Protein AF-A0A537FSP1-F1 (afdb_monomer_lite)

Sequence (222 aa):
MSPRTNGLKIDCYGDVGDYVASGIDGCEITVHGAAQDQAAQILKYGKLVVHGDVGQAFMYAAKGGDVYVLGNAAGRPLINAVGRPRVVINGTCLDYLAESFMAGDPHNGGGFVVVNGLNPSFDGRFTEQEYPYPGGNLFSLASGGAIFIRDPHMKVSEDQLNGGRLADFTTKDWELILPYLKENARLFGISVEQDLLTVDGKLLGPSQIYRKIEPISLQELT

Radius of gyration: 16.13 Å; chains: 1; bounding box: 42×35×48 Å

Secondary structure (DSSP, 8-state):
--S--TT-EEEEES-B-TTTTTT-EEEEEEEES-B-TTTTTT--EEEEEESS-B-TTTTTT----EEEESS-B-SSTTTT-BS--EEEESS-B-S-TTTT-B---GGGT--EEEE--EEE-TTS-EEE-S-S-----BTTT--B-EEEEE-TT----GGGBSSEEEEPPPHHHHHHHHHHHHHHHHHH---IIIIIIEETTEE--HHHHEEEEEEPPGGG--

Structure (mmCIF, N/CA/C/O backbone):
data_AF-A0A537FSP1-F1
#
_entry.id   AF-A0A537FSP1-F1
#
loop_
_atom_site.group_PDB
_atom_site.id
_atom_site.type_symbol
_atom_site.label_atom_id
_atom_site.label_alt_id
_atom_site.label_comp_id
_atom_site.label_asym_id
_atom_site.label_entity_id
_atom_site.label_seq_id
_atom_site.pdbx_PDB_ins_code
_atom_site.Cartn_x
_atom_site.Cartn_y
_atom_site.Cartn_z
_atom_site.occupancy
_atom_site.B_iso_or_equiv
_atom_site.auth_seq_id
_atom_site.auth_comp_id
_atom_site.auth_asym_id
_atom_site.auth_atom_id
_atom_site.pdbx_PDB_model_num
ATOM 1 N N . MET A 1 1 ? 15.406 0.406 -15.334 1.00 51.41 1 MET A N 1
ATOM 2 C CA . MET A 1 1 ? 15.284 0.693 -16.789 1.00 51.41 1 MET A CA 1
ATOM 3 C C . MET A 1 1 ? 15.845 2.085 -17.104 1.00 51.41 1 MET A C 1
ATOM 5 O O . MET A 1 1 ? 16.061 2.851 -16.174 1.00 51.41 1 MET A O 1
ATOM 9 N N . SER A 1 2 ? 16.139 2.391 -18.377 1.00 47.62 2 SER A N 1
ATOM 10 C CA . SER A 1 2 ? 16.632 3.708 -18.847 1.00 47.62 2 SER A CA 1
ATOM 11 C C . SER A 1 2 ? 15.659 4.847 -18.482 1.00 47.62 2 SER A C 1
ATOM 13 O O . SER A 1 2 ? 14.454 4.592 -18.448 1.00 47.62 2 SER A O 1
ATOM 15 N N . PRO A 1 3 ? 16.115 6.091 -18.228 1.00 54.56 3 PRO A N 1
ATOM 16 C CA . PRO A 1 3 ? 15.209 7.216 -18.010 1.00 54.56 3 PRO A CA 1
ATOM 17 C C . PRO A 1 3 ? 14.266 7.414 -19.209 1.00 54.56 3 PRO A C 1
ATOM 19 O O . PRO A 1 3 ? 14.712 7.410 -20.358 1.00 54.56 3 PRO A O 1
ATOM 22 N N . ARG A 1 4 ? 12.981 7.679 -18.915 1.00 65.12 4 ARG A N 1
ATOM 23 C CA . ARG A 1 4 ? 11.873 7.961 -19.861 1.00 65.12 4 ARG A CA 1
ATOM 24 C C . ARG A 1 4 ? 11.189 6.730 -20.467 1.00 65.12 4 ARG A C 1
ATOM 26 O O . ARG A 1 4 ? 11.028 6.642 -21.679 1.00 65.12 4 ARG A O 1
ATOM 33 N N . THR A 1 5 ? 10.710 5.819 -19.624 1.00 80.38 5 THR A N 1
ATOM 34 C CA . THR A 1 5 ? 9.813 4.726 -20.067 1.00 80.38 5 THR A CA 1
ATOM 35 C C . THR A 1 5 ? 8.328 5.114 -20.061 1.00 80.38 5 THR A C 1
ATOM 37 O O . THR A 1 5 ? 7.452 4.260 -20.166 1.00 80.38 5 THR A O 1
ATOM 40 N N . ASN A 1 6 ? 8.028 6.410 -19.958 1.00 85.81 6 ASN A N 1
ATOM 41 C CA . ASN A 1 6 ? 6.665 6.934 -19.915 1.00 85.81 6 ASN A CA 1
ATOM 42 C C . ASN A 1 6 ? 5.875 6.490 -21.154 1.00 85.81 6 ASN A C 1
ATOM 44 O O . ASN A 1 6 ? 6.344 6.629 -22.282 1.00 85.81 6 ASN A O 1
ATOM 48 N N . GLY A 1 7 ? 4.663 5.980 -20.932 1.00 88.25 7 GLY A N 1
ATOM 49 C CA . GLY A 1 7 ? 3.779 5.484 -21.990 1.00 88.25 7 GLY A CA 1
ATOM 50 C C . GLY A 1 7 ? 4.016 4.025 -22.394 1.00 88.25 7 GLY A C 1
ATOM 51 O O . GLY A 1 7 ? 3.151 3.452 -23.052 1.00 88.25 7 GLY A O 1
ATOM 52 N N . LEU A 1 8 ? 5.122 3.398 -21.972 1.00 94.88 8 LEU A N 1
ATOM 53 C CA . LEU A 1 8 ? 5.287 1.952 -22.101 1.00 94.88 8 LEU A CA 1
ATOM 54 C C . LEU A 1 8 ? 4.357 1.242 -21.115 1.00 94.88 8 LEU A C 1
ATOM 56 O O . LEU A 1 8 ? 4.361 1.548 -19.921 1.00 94.88 8 LEU A O 1
ATOM 60 N N . LYS A 1 9 ? 3.612 0.266 -21.631 1.00 96.62 9 LYS A N 1
ATOM 61 C CA . LYS A 1 9 ? 2.777 -0.645 -20.852 1.00 96.62 9 LYS A CA 1
ATOM 62 C C . LYS A 1 9 ? 3.265 -2.070 -21.054 1.00 96.62 9 LYS A C 1
ATOM 64 O O . LYS A 1 9 ? 3.546 -2.458 -22.188 1.00 96.62 9 LYS A O 1
ATOM 69 N N . ILE A 1 10 ? 3.401 -2.810 -19.964 1.00 97.19 10 ILE A N 1
ATOM 70 C CA . ILE A 1 10 ? 3.842 -4.204 -19.968 1.00 97.19 10 ILE A CA 1
ATOM 71 C C . ILE A 1 10 ? 2.797 -5.030 -19.226 1.00 97.19 10 ILE A C 1
ATOM 73 O O . ILE A 1 10 ? 2.500 -4.748 -18.069 1.00 97.19 10 ILE A O 1
ATOM 77 N N . ASP A 1 11 ? 2.288 -6.066 -19.880 1.00 98.12 11 ASP A N 1
ATOM 78 C CA . ASP A 1 11 ? 1.387 -7.045 -19.283 1.00 98.12 11 ASP A CA 1
ATOM 79 C C . ASP A 1 11 ? 2.130 -8.370 -19.103 1.00 98.12 11 ASP A C 1
ATOM 81 O O . ASP A 1 11 ? 2.599 -8.976 -20.069 1.00 98.12 11 ASP A O 1
ATOM 85 N N . CYS A 1 12 ? 2.239 -8.814 -17.856 1.00 97.75 12 CYS A N 1
ATOM 86 C CA . CYS A 1 12 ? 2.818 -10.095 -17.478 1.00 97.75 12 CYS A CA 1
ATOM 87 C C . CYS A 1 12 ? 1.681 -11.051 -17.110 1.00 97.75 12 CYS A C 1
ATOM 89 O O . CYS A 1 12 ? 0.917 -10.763 -16.191 1.00 97.75 12 CYS A O 1
ATOM 91 N N . TYR A 1 13 ? 1.558 -12.174 -17.816 1.00 97.31 13 TYR A N 1
ATOM 92 C CA . TYR A 1 13 ? 0.495 -13.153 -17.578 1.00 97.31 13 TYR A CA 1
ATOM 93 C C . TYR A 1 13 ? 0.992 -14.331 -16.743 1.00 97.31 13 TYR A C 1
ATOM 95 O O . TYR A 1 13 ? 2.035 -14.906 -17.057 1.00 97.31 13 TYR A O 1
ATOM 103 N N . GLY A 1 14 ? 0.209 -14.705 -15.728 1.00 96.50 14 GLY A N 1
ATOM 104 C CA . GLY A 1 14 ? 0.588 -15.700 -14.728 1.00 96.50 14 GLY A CA 1
ATOM 105 C C . GLY A 1 14 ? 1.408 -15.103 -13.586 1.00 96.50 14 GLY A C 1
ATOM 106 O O . GLY A 1 14 ? 1.560 -13.884 -13.479 1.00 96.50 14 GLY A O 1
ATOM 107 N N . ASP A 1 15 ? 1.926 -15.981 -12.732 1.00 97.69 15 ASP A N 1
ATOM 108 C CA . ASP A 1 15 ? 2.749 -15.577 -11.596 1.00 97.69 15 ASP A CA 1
ATOM 109 C C . ASP A 1 15 ? 4.142 -15.151 -12.066 1.00 97.69 15 ASP A C 1
ATOM 111 O O . ASP A 1 15 ? 4.780 -15.820 -12.887 1.00 97.69 15 ASP A O 1
ATOM 115 N N . VAL A 1 16 ? 4.625 -14.029 -11.538 1.00 97.38 16 VAL A N 1
ATOM 116 C CA . VAL A 1 16 ? 5.919 -13.452 -11.907 1.00 97.38 16 VAL A CA 1
ATOM 117 C C . VAL A 1 16 ? 6.899 -13.603 -10.755 1.00 97.38 16 VAL A C 1
ATOM 119 O O . VAL A 1 16 ? 6.557 -13.378 -9.595 1.00 97.38 16 VAL A O 1
ATOM 122 N N . GLY A 1 17 ? 8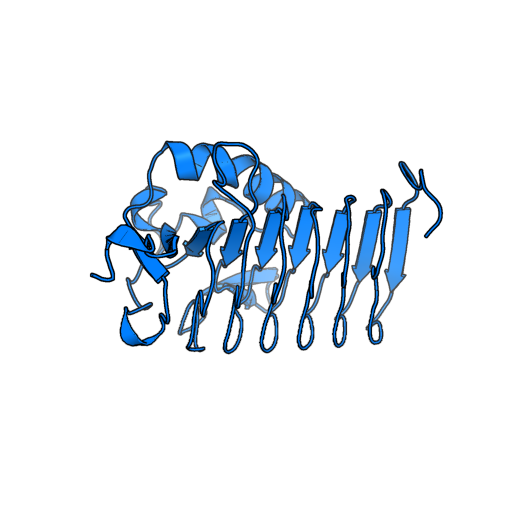.131 -13.982 -11.093 1.00 96.38 17 GLY A N 1
ATOM 123 C CA . GLY A 1 17 ? 9.199 -14.173 -10.121 1.00 96.38 17 GLY A CA 1
ATOM 124 C C . GLY A 1 17 ? 9.684 -12.888 -9.448 1.00 96.38 17 GLY A C 1
ATOM 125 O O . GLY A 1 17 ? 9.142 -11.796 -9.650 1.00 96.38 17 GLY A O 1
ATOM 126 N N . ASP A 1 18 ? 10.739 -13.045 -8.652 1.00 97.19 18 ASP A N 1
ATOM 127 C CA . ASP A 1 18 ? 11.310 -11.974 -7.839 1.00 97.19 18 ASP A CA 1
ATOM 128 C C . ASP A 1 18 ? 11.664 -10.722 -8.656 1.00 97.19 18 ASP A C 1
ATOM 130 O O . ASP A 1 18 ? 12.030 -10.784 -9.835 1.00 97.19 18 ASP A O 1
ATOM 134 N N . TYR A 1 19 ? 11.621 -9.564 -7.994 1.00 97.06 19 TYR A N 1
ATOM 135 C CA . TYR A 1 19 ? 12.045 -8.269 -8.541 1.00 97.06 19 TYR A CA 1
ATOM 136 C C . TYR A 1 19 ? 11.251 -7.756 -9.747 1.00 97.06 19 TYR A C 1
ATOM 138 O O . TYR A 1 19 ? 11.692 -6.800 -10.401 1.00 97.06 19 TYR A O 1
ATOM 146 N N . VAL A 1 20 ? 10.072 -8.312 -10.051 1.00 97.12 20 VAL A N 1
ATOM 147 C CA . VAL A 1 20 ? 9.187 -7.704 -11.055 1.00 97.12 20 VAL A CA 1
ATOM 148 C C . VAL A 1 20 ? 8.989 -6.225 -10.738 1.00 97.12 20 VAL A C 1
ATOM 150 O O . VAL A 1 20 ? 8.860 -5.839 -9.580 1.00 97.12 20 VAL A O 1
ATOM 153 N N . ALA A 1 21 ? 9.019 -5.374 -11.760 1.00 95.62 21 ALA A N 1
ATOM 154 C CA . ALA A 1 21 ? 8.915 -3.924 -11.604 1.00 95.62 21 ALA A CA 1
ATOM 155 C C . ALA A 1 21 ? 10.036 -3.241 -10.783 1.00 95.62 21 ALA A C 1
ATOM 157 O O . ALA A 1 21 ? 9.921 -2.057 -10.450 1.00 95.62 21 ALA A O 1
ATOM 158 N N . SER A 1 22 ? 11.147 -3.928 -10.497 1.00 95.75 22 SER A N 1
ATOM 159 C CA . SER A 1 22 ? 12.297 -3.312 -9.831 1.00 95.75 22 SER A CA 1
ATOM 160 C C . SER A 1 22 ? 12.955 -2.235 -10.702 1.00 95.75 22 SER A C 1
ATOM 162 O O . SER A 1 22 ? 13.199 -2.415 -11.901 1.00 95.75 22 SER A O 1
ATOM 164 N N . GLY A 1 23 ? 13.239 -1.076 -10.103 1.00 92.00 23 GLY A N 1
ATOM 165 C CA . GLY A 1 23 ? 13.927 0.034 -10.766 1.00 92.00 23 GLY A CA 1
ATOM 166 C C . GLY A 1 23 ? 13.178 0.614 -11.970 1.00 92.00 23 GLY A C 1
ATOM 167 O O . GLY A 1 23 ? 13.818 1.134 -12.899 1.00 92.00 23 GLY A O 1
ATOM 168 N N . ILE A 1 24 ? 11.843 0.506 -11.982 1.00 90.56 24 ILE A N 1
ATOM 169 C CA . ILE A 1 24 ? 11.001 1.242 -12.928 1.00 90.56 24 ILE A CA 1
ATOM 170 C C . ILE A 1 24 ? 11.184 2.749 -12.721 1.00 90.56 24 ILE A C 1
ATOM 172 O O . ILE A 1 24 ? 11.271 3.253 -11.598 1.00 90.56 24 ILE A O 1
ATOM 176 N N . ASP A 1 25 ? 11.227 3.445 -13.854 1.00 92.25 25 ASP A N 1
ATOM 177 C CA . ASP A 1 25 ? 11.396 4.889 -13.993 1.00 92.25 25 ASP A CA 1
ATOM 178 C C . ASP A 1 25 ? 10.431 5.384 -15.097 1.00 92.25 25 ASP A C 1
ATOM 180 O O . ASP A 1 25 ? 10.850 5.865 -16.159 1.00 92.25 25 ASP A O 1
ATOM 184 N N . GLY A 1 26 ? 9.129 5.120 -14.899 1.00 92.50 26 GLY A N 1
ATOM 185 C CA . GLY A 1 26 ? 8.024 5.684 -15.684 1.00 92.50 26 GLY A CA 1
ATOM 186 C C . GLY A 1 26 ? 7.009 4.742 -16.342 1.00 92.50 26 GLY A C 1
ATOM 187 O O . GLY A 1 26 ? 5.907 5.208 -16.633 1.00 92.50 26 GLY A O 1
ATOM 188 N N . CYS A 1 27 ? 7.316 3.467 -16.592 1.00 94.19 27 CYS A N 1
ATOM 189 C CA . CYS A 1 27 ? 6.365 2.560 -17.249 1.00 94.19 27 CYS A CA 1
ATOM 190 C C . CYS A 1 27 ? 5.198 2.135 -16.343 1.00 94.19 27 CYS A C 1
ATOM 192 O O . CYS A 1 27 ? 5.238 2.282 -15.117 1.00 94.19 27 CYS A O 1
ATOM 194 N N . GLU A 1 28 ? 4.154 1.600 -16.977 1.00 96.94 28 GLU A N 1
ATOM 195 C CA . GLU A 1 28 ? 3.076 0.875 -16.307 1.00 96.94 28 GLU A CA 1
ATOM 196 C C . GLU A 1 28 ? 3.298 -0.631 -16.493 1.00 96.94 28 GLU A C 1
ATOM 198 O O . GLU A 1 28 ? 3.483 -1.094 -17.622 1.00 96.94 28 GLU A O 1
ATOM 203 N N . ILE A 1 29 ? 3.282 -1.398 -15.403 1.00 98.12 29 ILE A N 1
ATOM 204 C CA . ILE A 1 29 ? 3.321 -2.863 -15.445 1.00 98.12 29 ILE A CA 1
ATOM 205 C C . ILE A 1 29 ? 2.066 -3.419 -14.784 1.00 98.12 29 ILE A C 1
ATOM 207 O O . ILE A 1 29 ? 1.723 -3.021 -13.672 1.00 98.12 29 ILE A O 1
ATOM 211 N N . THR A 1 30 ? 1.421 -4.369 -15.453 1.00 98.69 30 THR A N 1
ATOM 212 C CA . THR A 1 30 ? 0.300 -5.140 -14.917 1.00 98.69 30 THR A CA 1
ATOM 213 C C . THR A 1 30 ? 0.702 -6.604 -14.829 1.00 98.69 30 THR A C 1
ATOM 215 O O . THR A 1 30 ? 1.131 -7.197 -15.817 1.00 98.69 30 THR A O 1
ATOM 218 N N . VAL A 1 31 ? 0.567 -7.192 -13.646 1.00 98.69 31 VAL A N 1
ATOM 219 C CA . VAL A 1 31 ? 0.782 -8.615 -13.387 1.00 98.69 31 VAL A CA 1
ATOM 220 C C . VAL A 1 31 ? -0.581 -9.283 -13.220 1.00 98.69 31 VAL A C 1
ATOM 222 O O . VAL A 1 31 ? -1.289 -9.030 -12.245 1.00 98.69 31 VAL A O 1
ATOM 225 N N . HIS A 1 32 ? -0.952 -10.134 -14.175 1.00 98.12 32 HIS A N 1
ATOM 226 C CA . HIS A 1 32 ? -2.197 -10.914 -14.197 1.00 98.12 32 HIS A CA 1
ATOM 227 C C . HIS A 1 32 ? -2.022 -12.237 -13.430 1.00 98.12 32 HIS A C 1
ATOM 229 O O . HIS A 1 32 ? -2.242 -13.319 -13.973 1.00 98.12 32 HIS A O 1
ATOM 235 N N . GLY A 1 33 ? -1.552 -12.134 -12.189 1.00 97.62 33 GLY A N 1
ATOM 236 C CA . GLY A 1 33 ? -1.192 -13.235 -11.294 1.00 97.62 33 GLY A CA 1
ATOM 237 C C . GLY A 1 33 ? -0.552 -12.694 -10.014 1.00 97.62 33 GLY A C 1
ATOM 238 O O . GLY A 1 33 ? -0.667 -11.497 -9.727 1.00 97.62 33 GLY A O 1
ATOM 239 N N . ALA A 1 34 ? 0.126 -13.550 -9.255 1.00 98.38 34 ALA A N 1
ATOM 240 C CA . ALA A 1 34 ? 0.919 -13.136 -8.101 1.00 98.38 34 ALA A CA 1
ATOM 241 C C . ALA A 1 34 ? 2.311 -12.620 -8.513 1.00 98.38 34 ALA A C 1
ATOM 243 O O . ALA A 1 34 ? 2.822 -12.924 -9.593 1.00 98.38 34 ALA A O 1
ATOM 244 N N . ALA A 1 35 ? 2.947 -11.853 -7.633 1.00 98.31 35 ALA A N 1
ATOM 245 C CA . ALA A 1 35 ? 4.348 -11.466 -7.754 1.00 98.31 35 ALA A CA 1
ATOM 246 C C . ALA A 1 35 ? 5.141 -11.985 -6.551 1.00 98.31 35 ALA A C 1
ATOM 248 O O . ALA A 1 35 ? 4.700 -11.851 -5.412 1.00 98.31 35 ALA A O 1
ATOM 249 N N . GLN A 1 36 ? 6.318 -12.560 -6.790 1.00 97.88 36 GLN A N 1
ATOM 250 C CA . GLN A 1 36 ? 7.186 -13.052 -5.716 1.00 97.88 36 GLN A CA 1
ATOM 251 C C . GLN A 1 36 ? 7.932 -11.901 -5.008 1.00 97.88 36 GLN A C 1
ATOM 253 O O . GLN A 1 36 ? 7.456 -10.760 -4.951 1.00 97.88 36 GLN A O 1
ATOM 258 N N . ASP A 1 37 ? 9.075 -12.195 -4.397 1.00 98.31 37 ASP A N 1
ATOM 259 C CA . ASP A 1 37 ? 9.716 -11.310 -3.436 1.00 98.31 37 ASP A CA 1
ATOM 260 C C . ASP A 1 37 ? 10.306 -10.064 -4.110 1.00 98.31 37 ASP A C 1
ATOM 262 O O . ASP A 1 37 ? 10.713 -10.053 -5.274 1.00 98.31 37 ASP A O 1
ATOM 266 N N . GLN A 1 38 ? 10.371 -8.968 -3.352 1.00 97.69 38 GLN A N 1
ATOM 267 C CA . GLN A 1 38 ? 11.003 -7.707 -3.753 1.00 97.69 38 GLN A CA 1
ATOM 268 C C . GLN A 1 38 ? 10.419 -7.074 -5.028 1.00 97.69 38 GLN A C 1
ATOM 270 O O . GLN A 1 38 ? 11.063 -6.237 -5.672 1.00 97.69 38 GLN A O 1
ATOM 275 N N . ALA A 1 39 ? 9.177 -7.415 -5.380 1.00 98.44 39 ALA A N 1
ATOM 276 C CA . ALA A 1 39 ? 8.435 -6.726 -6.427 1.00 98.44 39 ALA A CA 1
ATOM 277 C C . ALA A 1 39 ? 8.421 -5.203 -6.177 1.00 98.44 39 ALA A C 1
ATOM 279 O O . ALA A 1 39 ? 8.262 -4.746 -5.046 1.00 98.44 39 ALA A O 1
ATOM 280 N N . ALA A 1 40 ? 8.629 -4.408 -7.228 1.00 97.88 40 ALA A N 1
ATOM 281 C CA . ALA A 1 40 ? 8.766 -2.949 -7.190 1.00 97.88 40 ALA A CA 1
ATOM 282 C C . ALA A 1 40 ? 9.874 -2.410 -6.261 1.00 97.88 40 ALA A C 1
ATOM 284 O O . ALA A 1 40 ? 9.820 -1.262 -5.805 1.00 97.88 40 ALA A O 1
ATOM 285 N N . GLN A 1 41 ? 10.926 -3.195 -6.016 1.00 97.94 41 GLN A N 1
ATOM 286 C CA . GLN A 1 41 ? 12.128 -2.697 -5.354 1.00 97.94 41 GLN A CA 1
ATOM 287 C C . GLN A 1 41 ? 12.668 -1.440 -6.060 1.00 97.94 41 GLN A C 1
ATOM 289 O O . GLN A 1 41 ? 12.703 -1.360 -7.287 1.00 97.94 41 GLN A O 1
ATOM 294 N N . ILE A 1 42 ? 13.096 -0.443 -5.279 1.00 97.00 42 ILE A N 1
ATOM 295 C CA . ILE A 1 42 ? 13.672 0.833 -5.740 1.00 97.00 42 ILE A CA 1
ATOM 296 C C . ILE A 1 42 ? 12.858 1.534 -6.844 1.00 97.00 42 ILE A C 1
ATOM 298 O O . ILE A 1 42 ? 13.411 2.330 -7.609 1.00 97.00 42 ILE A O 1
ATOM 302 N N . LEU A 1 43 ? 11.549 1.263 -6.931 1.00 96.56 43 LEU A N 1
ATOM 303 C CA . LEU A 1 43 ? 10.662 1.877 -7.913 1.00 96.56 43 LEU A CA 1
ATOM 304 C C . LEU A 1 43 ? 10.665 3.394 -7.721 1.00 96.56 43 LEU A C 1
ATOM 306 O O . LEU A 1 43 ? 10.427 3.891 -6.619 1.00 96.56 43 LEU A O 1
ATOM 310 N N . LYS A 1 44 ? 10.972 4.144 -8.784 1.00 95.44 44 LYS A N 1
ATOM 311 C CA . LYS A 1 44 ? 11.126 5.602 -8.701 1.00 95.44 44 LYS A CA 1
ATOM 312 C C . LYS A 1 44 ? 9.816 6.344 -8.929 1.00 95.44 44 LYS A C 1
ATOM 314 O O . LYS A 1 44 ? 9.416 7.154 -8.100 1.00 95.44 44 LYS A O 1
ATOM 319 N N . TYR A 1 45 ? 9.176 6.080 -10.063 1.00 94.94 45 TYR A N 1
ATOM 320 C CA . TYR A 1 45 ? 7.825 6.515 -10.419 1.00 94.94 45 TYR A CA 1
ATOM 321 C C . TYR A 1 45 ? 7.311 5.639 -11.568 1.00 94.94 45 TYR A C 1
ATOM 323 O O . TYR A 1 45 ? 8.102 4.964 -12.225 1.00 94.94 45 TYR A O 1
ATOM 331 N N . GLY A 1 46 ? 6.005 5.656 -11.820 1.00 95.81 46 GLY A N 1
ATOM 332 C CA . GLY A 1 46 ? 5.326 4.748 -12.749 1.00 95.81 46 GLY A CA 1
ATOM 333 C C . GLY A 1 46 ? 4.130 4.097 -12.061 1.00 95.81 46 GLY A C 1
ATOM 334 O O . GLY A 1 46 ? 3.736 4.542 -10.979 1.00 95.81 46 GLY A O 1
ATOM 335 N N . LYS A 1 47 ? 3.579 3.048 -12.674 1.00 98.00 47 LYS A N 1
ATOM 336 C CA . LYS A 1 47 ? 2.447 2.300 -12.117 1.00 98.00 47 LYS A CA 1
ATOM 337 C C . LYS A 1 47 ? 2.745 0.807 -12.065 1.00 98.00 47 LYS A C 1
ATOM 339 O O . LYS A 1 47 ? 3.239 0.252 -13.044 1.00 98.00 47 LYS A O 1
ATOM 344 N N . LEU A 1 48 ? 2.406 0.161 -10.955 1.00 98.56 48 LEU A N 1
ATOM 345 C CA . LEU A 1 48 ? 2.366 -1.298 -10.855 1.00 98.56 48 LEU A CA 1
ATOM 346 C C . LEU A 1 48 ? 0.965 -1.738 -10.424 1.00 98.56 48 LEU A C 1
ATOM 348 O O . LEU A 1 48 ? 0.427 -1.233 -9.444 1.00 98.56 48 LEU A O 1
ATOM 352 N N . VAL A 1 49 ? 0.392 -2.694 -11.143 1.00 98.81 49 VAL A N 1
ATOM 353 C CA . VAL A 1 49 ? -0.876 -3.342 -10.800 1.00 98.81 49 VAL A CA 1
ATOM 354 C C . VAL A 1 49 ? -0.624 -4.840 -10.673 1.00 98.81 49 VAL A C 1
ATOM 356 O O . VAL A 1 49 ? -0.039 -5.433 -11.575 1.00 98.81 49 VAL A O 1
ATOM 359 N N . VAL A 1 50 ? -1.048 -5.456 -9.572 1.00 98.69 50 VAL A N 1
ATOM 360 C CA . VAL A 1 50 ? -0.910 -6.899 -9.326 1.00 98.69 50 VAL A CA 1
ATOM 361 C C . VAL A 1 50 ? -2.283 -7.483 -9.009 1.00 98.69 50 VAL A C 1
ATOM 363 O O . VAL A 1 50 ? -2.943 -7.038 -8.073 1.00 98.69 50 VAL A O 1
ATOM 366 N N . HIS A 1 51 ? -2.720 -8.467 -9.796 1.00 97.69 51 HIS A N 1
ATOM 367 C CA . HIS A 1 51 ? -4.019 -9.135 -9.643 1.00 97.69 51 HIS A CA 1
ATOM 368 C C . HIS A 1 51 ? -4.003 -10.309 -8.644 1.00 97.69 51 HIS A C 1
ATOM 370 O O . HIS A 1 51 ? -5.046 -10.903 -8.392 1.00 97.69 51 HIS A O 1
ATOM 376 N N . GLY A 1 52 ? -2.850 -10.644 -8.071 1.00 97.25 52 GLY A N 1
ATOM 377 C CA . GLY A 1 52 ? -2.693 -11.634 -7.006 1.00 97.25 52 GLY A CA 1
ATOM 378 C C . GLY A 1 52 ? -2.025 -11.053 -5.761 1.00 97.25 52 GLY A C 1
ATOM 379 O O . GLY A 1 52 ? -2.100 -9.849 -5.501 1.00 97.25 52 GLY A O 1
ATOM 380 N N . ASP A 1 53 ? -1.368 -11.929 -5.006 1.00 98.25 53 ASP A N 1
ATOM 381 C CA . ASP A 1 53 ? -0.571 -11.572 -3.833 1.00 98.25 53 ASP A CA 1
ATOM 382 C C . ASP A 1 53 ? 0.827 -11.062 -4.230 1.00 98.25 53 ASP A C 1
ATOM 384 O O . ASP A 1 53 ? 1.313 -11.326 -5.335 1.00 98.25 53 ASP A O 1
ATOM 388 N N . VAL A 1 54 ? 1.492 -10.350 -3.316 1.00 98.69 54 VAL A N 1
ATOM 389 C CA . VAL A 1 54 ? 2.897 -9.930 -3.447 1.00 98.69 54 VAL A CA 1
ATOM 390 C C . VAL A 1 54 ? 3.769 -10.512 -2.330 1.00 98.69 54 VAL A C 1
ATOM 392 O O . VAL A 1 54 ? 3.349 -10.600 -1.174 1.00 98.69 54 VAL A O 1
ATOM 395 N N . GLY A 1 55 ? 4.997 -10.898 -2.674 1.00 98.38 55 GLY A N 1
ATOM 396 C CA . GLY A 1 55 ? 5.949 -11.536 -1.764 1.00 98.38 55 GLY A CA 1
ATOM 397 C C . GLY A 1 55 ? 6.615 -10.609 -0.737 1.00 98.38 55 GLY A C 1
ATOM 398 O O . GLY A 1 55 ? 6.208 -9.469 -0.495 1.00 98.38 55 GLY A O 1
ATOM 399 N N . GLN A 1 56 ? 7.661 -11.133 -0.099 1.00 98.19 56 GLN A N 1
ATOM 400 C CA . GLN A 1 56 ? 8.426 -10.485 0.967 1.00 98.19 56 GLN A CA 1
ATOM 401 C C . GLN A 1 56 ? 9.148 -9.235 0.467 1.00 98.19 56 GLN A C 1
ATOM 403 O O . GLN A 1 56 ? 9.621 -9.180 -0.668 1.00 98.19 56 GLN A O 1
ATOM 408 N N . ALA A 1 57 ? 9.294 -8.234 1.339 1.00 97.94 57 ALA A N 1
ATOM 409 C CA . ALA A 1 57 ? 10.013 -6.992 1.047 1.00 97.94 57 ALA A CA 1
ATOM 410 C C . ALA A 1 57 ? 9.522 -6.276 -0.232 1.00 97.94 57 ALA A C 1
ATOM 412 O O . ALA A 1 57 ? 10.289 -5.608 -0.935 1.00 97.94 57 ALA A O 1
ATOM 413 N N . PHE A 1 58 ? 8.229 -6.413 -0.534 1.00 98.56 58 PHE A N 1
ATOM 414 C CA . PHE A 1 58 ? 7.538 -5.665 -1.578 1.00 98.56 58 PHE A CA 1
ATOM 415 C C . PHE A 1 58 ? 7.817 -4.161 -1.451 1.00 98.56 58 PHE A C 1
ATOM 417 O O . PHE A 1 58 ? 7.740 -3.597 -0.363 1.00 98.56 58 PHE A O 1
ATOM 424 N N . MET A 1 59 ? 8.155 -3.499 -2.557 1.00 98.38 59 MET A N 1
ATOM 425 C CA . MET A 1 59 ? 8.542 -2.084 -2.618 1.00 98.38 59 MET A CA 1
ATOM 426 C C . MET A 1 59 ? 9.740 -1.688 -1.741 1.00 98.38 59 MET A C 1
ATOM 428 O O . MET A 1 59 ? 9.864 -0.523 -1.347 1.00 98.38 59 MET A O 1
ATOM 432 N N . TYR A 1 60 ? 10.667 -2.617 -1.478 1.00 98.44 60 TYR A N 1
ATOM 433 C CA . TYR A 1 60 ? 11.904 -2.306 -0.761 1.00 98.44 60 TYR A CA 1
ATOM 434 C C . TYR A 1 60 ? 12.620 -1.085 -1.346 1.00 98.44 60 TYR A C 1
ATOM 436 O O . TYR A 1 60 ? 12.938 -1.041 -2.536 1.00 98.44 60 TYR A O 1
ATOM 444 N N . ALA A 1 61 ? 12.909 -0.098 -0.499 1.00 98.12 61 ALA A N 1
ATOM 445 C CA . ALA A 1 61 ? 13.633 1.119 -0.853 1.00 98.12 61 ALA A CA 1
ATOM 446 C C . ALA A 1 61 ? 13.030 1.939 -2.015 1.00 98.12 61 ALA A C 1
ATOM 448 O O . ALA A 1 61 ? 13.736 2.771 -2.609 1.00 98.12 61 ALA A O 1
ATOM 449 N N . ALA A 1 62 ? 11.743 1.742 -2.329 1.00 98.06 62 ALA A N 1
ATOM 450 C CA . ALA A 1 62 ? 11.031 2.513 -3.342 1.00 98.06 62 ALA A CA 1
ATOM 451 C C . ALA A 1 62 ? 11.066 4.021 -3.043 1.00 98.06 62 ALA A C 1
ATOM 453 O O . ALA A 1 62 ? 11.166 4.448 -1.893 1.00 98.06 62 ALA A O 1
ATOM 454 N N . LYS A 1 63 ? 11.031 4.840 -4.098 1.00 97.38 63 LYS A N 1
ATOM 455 C CA . LYS A 1 63 ? 11.072 6.313 -4.032 1.00 97.38 63 LYS A CA 1
ATOM 456 C C . LYS A 1 63 ? 9.728 6.963 -4.378 1.00 97.38 63 LYS A C 1
ATOM 458 O O . LYS A 1 63 ? 9.524 8.146 -4.096 1.00 97.38 63 LYS A O 1
ATOM 463 N N . GLY A 1 64 ? 8.829 6.222 -5.021 1.00 96.50 64 GLY A N 1
ATOM 464 C CA . GLY A 1 64 ? 7.561 6.734 -5.526 1.00 96.50 64 GLY A CA 1
ATOM 465 C C . GLY A 1 64 ? 6.727 5.663 -6.215 1.00 96.50 64 GLY A C 1
ATOM 466 O O . GLY A 1 64 ? 6.957 4.478 -5.998 1.00 96.50 64 GLY A O 1
ATOM 467 N N . GLY A 1 65 ? 5.791 6.110 -7.053 1.00 96.75 65 GLY A N 1
ATOM 468 C CA . GLY A 1 65 ? 4.931 5.271 -7.891 1.00 96.75 65 GLY A CA 1
ATOM 469 C C . GLY A 1 65 ? 3.540 5.029 -7.319 1.00 96.75 65 GLY A C 1
ATOM 470 O O . GLY A 1 65 ? 3.347 5.074 -6.104 1.00 96.75 65 GLY A O 1
ATOM 471 N N . ASP A 1 66 ? 2.610 4.753 -8.230 1.00 98.38 66 ASP A N 1
ATOM 472 C CA . ASP A 1 66 ? 1.230 4.395 -7.918 1.00 98.38 66 ASP A CA 1
ATOM 473 C C . ASP A 1 66 ? 1.102 2.875 -8.020 1.00 98.38 66 ASP A C 1
ATOM 475 O O . ASP A 1 66 ? 1.293 2.302 -9.096 1.00 98.38 66 ASP A O 1
ATOM 479 N N . VAL A 1 67 ? 0.832 2.203 -6.904 1.00 98.75 67 VAL A N 1
ATOM 480 C CA . VAL A 1 67 ? 0.877 0.740 -6.847 1.00 98.75 67 VAL A CA 1
ATOM 481 C C . VAL A 1 67 ? -0.402 0.164 -6.259 1.00 98.75 67 VAL A C 1
ATOM 483 O O . VAL A 1 67 ? -0.865 0.605 -5.212 1.00 98.75 67 VAL A O 1
ATOM 486 N N . TYR A 1 68 ? -0.960 -0.836 -6.936 1.00 98.88 68 TYR A N 1
ATOM 487 C CA . TYR A 1 68 ? -2.249 -1.438 -6.610 1.00 98.88 68 TYR A CA 1
ATOM 488 C C . TYR A 1 68 ? -2.110 -2.958 -6.553 1.00 98.88 68 TYR A C 1
ATOM 490 O O . TYR A 1 68 ? -1.667 -3.575 -7.521 1.00 98.88 68 TYR A O 1
ATOM 498 N N . VAL A 1 69 ? -2.500 -3.559 -5.433 1.00 98.75 69 VAL A N 1
ATOM 499 C CA . VAL A 1 69 ? -2.442 -5.008 -5.203 1.00 98.75 69 VAL A CA 1
ATOM 500 C C . VAL A 1 69 ? -3.845 -5.505 -4.876 1.00 98.75 69 VAL A C 1
ATOM 502 O O . VAL A 1 69 ? -4.484 -5.000 -3.952 1.00 98.75 69 VAL A O 1
ATOM 505 N N . LEU A 1 70 ? -4.346 -6.471 -5.645 1.00 97.88 70 LEU A N 1
ATOM 506 C CA . LEU A 1 70 ? -5.651 -7.087 -5.401 1.00 97.88 70 LEU A CA 1
ATOM 507 C C . LEU A 1 70 ? -5.625 -8.010 -4.176 1.00 97.88 70 LEU A C 1
ATOM 509 O O . LEU A 1 70 ? -6.584 -8.033 -3.410 1.00 97.88 70 LEU A O 1
ATOM 513 N N . GLY A 1 71 ? -4.539 -8.761 -4.002 1.00 97.00 71 GLY A N 1
ATOM 514 C CA . GLY A 1 71 ? -4.365 -9.697 -2.900 1.00 97.00 71 GLY A CA 1
ATOM 515 C C . GLY A 1 71 ? -3.675 -9.097 -1.675 1.00 97.00 71 GLY A C 1
ATOM 516 O O . GLY A 1 71 ? -3.751 -7.899 -1.384 1.00 97.00 71 GLY A O 1
ATOM 517 N N . ASN A 1 72 ? -2.995 -9.977 -0.954 1.00 98.00 72 ASN A N 1
ATOM 518 C CA . ASN A 1 72 ? -2.218 -9.706 0.242 1.00 98.00 72 ASN A CA 1
ATOM 519 C C . ASN A 1 72 ? -0.761 -9.380 -0.102 1.00 98.00 72 ASN A C 1
ATOM 521 O O . ASN A 1 72 ? -0.253 -9.748 -1.160 1.00 98.00 72 ASN A O 1
ATOM 525 N N . ALA A 1 73 ? -0.061 -8.742 0.830 1.00 98.19 73 ALA A N 1
ATOM 526 C CA . ALA A 1 73 ? 1.394 -8.678 0.823 1.00 98.19 73 ALA A CA 1
ATOM 527 C C . ALA A 1 73 ? 1.975 -9.579 1.920 1.00 98.19 73 ALA A C 1
ATOM 529 O O . ALA A 1 73 ? 1.379 -9.745 2.982 1.00 98.19 73 ALA A O 1
ATOM 530 N N . ALA A 1 74 ? 3.150 -10.158 1.690 1.00 97.81 74 ALA A N 1
ATOM 531 C CA . ALA A 1 74 ? 3.850 -10.911 2.725 1.00 97.81 74 ALA A CA 1
ATOM 532 C C . ALA A 1 74 ? 4.507 -9.964 3.760 1.00 97.81 74 ALA A C 1
ATOM 534 O O . ALA A 1 74 ? 3.982 -8.895 4.073 1.00 97.81 74 ALA A O 1
ATOM 535 N N . GLY A 1 75 ? 5.638 -10.366 4.346 1.00 97.00 75 GLY A N 1
ATOM 536 C CA . GLY A 1 75 ? 6.339 -9.584 5.366 1.00 97.00 75 GLY A CA 1
ATOM 537 C C . GLY A 1 75 ? 7.147 -8.410 4.808 1.00 97.00 75 GLY A C 1
ATOM 538 O O . GLY A 1 75 ? 7.640 -8.423 3.676 1.00 97.00 75 GLY A O 1
ATOM 539 N N . ARG A 1 76 ? 7.309 -7.388 5.652 1.00 98.06 76 ARG A N 1
ATOM 540 C CA . ARG A 1 76 ? 8.084 -6.161 5.419 1.00 98.06 76 ARG A CA 1
ATOM 541 C C . ARG A 1 76 ? 7.700 -5.348 4.165 1.00 98.06 76 ARG A C 1
ATOM 543 O O . ARG A 1 76 ? 8.605 -4.857 3.479 1.00 98.06 76 ARG A O 1
ATOM 550 N N . PRO A 1 77 ? 6.414 -5.165 3.804 1.00 98.19 77 PRO A N 1
ATOM 551 C CA . PRO A 1 77 ? 6.086 -4.279 2.693 1.00 98.19 77 PRO A CA 1
ATOM 552 C C . PRO A 1 77 ? 6.563 -2.844 2.962 1.00 98.19 77 PRO A C 1
ATOM 554 O O . PRO A 1 77 ? 6.424 -2.319 4.067 1.00 98.19 77 PRO A O 1
ATOM 557 N N . LEU A 1 78 ? 7.092 -2.196 1.924 1.00 98.38 78 LEU A N 1
ATOM 558 C CA . LEU A 1 78 ? 7.613 -0.827 1.922 1.00 98.38 78 LEU A CA 1
ATOM 559 C C . LEU A 1 78 ? 8.788 -0.571 2.876 1.00 98.38 78 LEU A C 1
ATOM 561 O O . LEU A 1 78 ? 9.057 0.582 3.226 1.00 98.38 78 LEU A O 1
ATOM 565 N N . ILE A 1 79 ? 9.535 -1.610 3.254 1.00 98.25 79 ILE A N 1
ATOM 566 C CA . ILE A 1 79 ? 10.735 -1.402 4.059 1.00 98.25 79 ILE A CA 1
ATOM 567 C C . ILE A 1 79 ? 11.721 -0.441 3.374 1.00 98.25 79 ILE A C 1
ATOM 569 O O . ILE A 1 79 ? 12.044 -0.592 2.192 1.00 98.25 79 ILE A O 1
ATOM 573 N N . ASN A 1 80 ? 12.217 0.550 4.122 1.00 98.12 80 ASN A N 1
ATOM 574 C CA . ASN A 1 80 ? 13.131 1.602 3.656 1.00 98.12 80 ASN A CA 1
ATOM 575 C C . ASN A 1 80 ? 12.586 2.474 2.509 1.00 98.12 80 ASN A C 1
ATOM 577 O O . ASN A 1 80 ? 13.361 3.187 1.855 1.00 98.12 80 ASN A O 1
ATOM 581 N N . ALA A 1 81 ? 11.285 2.421 2.210 1.00 97.94 81 ALA A N 1
ATOM 582 C CA . ALA A 1 81 ? 10.707 3.277 1.185 1.00 97.94 81 ALA A CA 1
ATOM 583 C C . ALA A 1 81 ? 10.707 4.749 1.638 1.00 97.94 81 ALA A C 1
ATOM 585 O O . ALA A 1 81 ? 10.535 5.080 2.812 1.00 97.94 81 ALA A O 1
ATOM 586 N N . VAL A 1 82 ? 10.939 5.650 0.686 1.00 97.38 82 VAL A N 1
ATOM 587 C CA . VAL A 1 82 ? 11.075 7.095 0.913 1.00 97.38 82 VA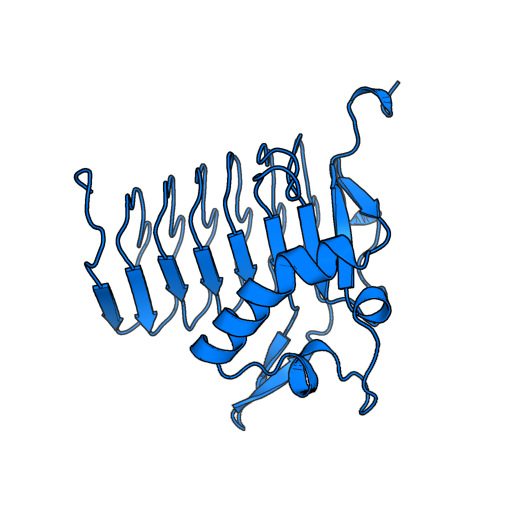L A CA 1
ATOM 588 C C . VAL A 1 82 ? 10.343 7.870 -0.175 1.00 97.38 82 VAL A C 1
ATOM 590 O O . VAL A 1 82 ? 9.935 7.305 -1.186 1.00 97.38 82 VAL A O 1
ATOM 593 N N . GLY A 1 83 ? 10.239 9.187 -0.028 1.00 96.50 83 GLY A N 1
ATOM 594 C CA . GLY A 1 83 ? 9.679 10.034 -1.078 1.00 96.50 83 GLY A CA 1
ATOM 595 C C . GLY A 1 83 ? 8.162 9.907 -1.168 1.00 96.50 83 GLY A C 1
ATOM 596 O O . GLY A 1 83 ? 7.475 10.244 -0.216 1.00 96.50 83 GLY A O 1
ATOM 597 N N . ARG A 1 84 ? 7.630 9.486 -2.319 1.00 97.50 84 ARG A N 1
ATOM 598 C CA . ARG A 1 84 ? 6.195 9.618 -2.642 1.00 97.50 84 ARG A CA 1
ATOM 599 C C . ARG A 1 84 ? 5.462 8.332 -3.076 1.00 97.50 84 ARG A C 1
ATOM 601 O O . ARG A 1 84 ? 4.688 8.413 -4.028 1.00 97.50 84 ARG A O 1
ATOM 608 N N . PRO A 1 85 ? 5.710 7.144 -2.492 1.00 98.19 85 PRO A N 1
ATOM 609 C CA . PRO A 1 85 ? 4.952 5.943 -2.850 1.00 98.19 85 PRO A CA 1
ATOM 610 C C . PRO A 1 85 ? 3.467 6.119 -2.505 1.00 98.19 85 PRO A C 1
ATOM 612 O O . PRO A 1 85 ? 3.136 6.658 -1.450 1.00 98.19 85 PRO A O 1
ATOM 615 N N . ARG A 1 86 ? 2.578 5.691 -3.403 1.00 98.62 86 ARG A N 1
ATOM 616 C CA . ARG A 1 86 ? 1.120 5.741 -3.244 1.00 98.62 86 ARG A CA 1
ATOM 617 C C . ARG A 1 86 ? 0.581 4.338 -3.467 1.00 98.62 86 ARG A C 1
ATOM 619 O O . ARG A 1 86 ? 0.467 3.892 -4.606 1.00 98.62 86 ARG A O 1
ATOM 626 N N . VAL A 1 87 ? 0.333 3.615 -2.382 1.00 98.88 87 VAL A N 1
ATOM 627 C CA . VAL A 1 87 ? 0.092 2.169 -2.454 1.00 98.88 87 VAL A CA 1
ATOM 628 C C . VAL A 1 87 ? -1.299 1.830 -1.940 1.00 98.88 87 VAL A C 1
ATOM 630 O O . VAL A 1 87 ? -1.702 2.338 -0.900 1.00 98.88 87 VAL A O 1
ATOM 633 N N . VAL A 1 88 ? -2.016 0.958 -2.646 1.00 98.94 88 VAL A N 1
ATOM 634 C CA . VAL A 1 88 ? -3.274 0.350 -2.198 1.00 98.94 88 VAL A CA 1
ATOM 635 C C . VAL A 1 88 ? -3.110 -1.165 -2.194 1.00 98.94 88 VAL A C 1
ATOM 637 O O . VAL A 1 88 ? -2.871 -1.770 -3.237 1.00 98.94 88 VAL A O 1
ATOM 640 N N . ILE A 1 89 ? -3.246 -1.772 -1.019 1.00 98.81 89 ILE A N 1
ATOM 641 C CA . ILE A 1 89 ? -3.277 -3.220 -0.811 1.00 98.81 89 ILE A CA 1
ATOM 642 C C . ILE A 1 89 ? -4.713 -3.574 -0.435 1.00 98.81 89 ILE A C 1
ATOM 644 O O . ILE A 1 89 ? -5.210 -3.142 0.607 1.00 98.81 89 ILE A O 1
ATOM 648 N N . ASN A 1 90 ? -5.413 -4.305 -1.300 1.00 98.56 90 ASN A N 1
ATOM 649 C CA . ASN A 1 90 ? -6.813 -4.639 -1.046 1.00 98.56 90 ASN A CA 1
ATOM 650 C C . ASN A 1 90 ? -6.971 -5.753 -0.020 1.00 98.56 90 ASN A C 1
ATOM 652 O O . ASN A 1 90 ? -7.920 -5.707 0.759 1.00 98.56 90 ASN A O 1
ATOM 656 N N . GLY A 1 91 ? -6.031 -6.695 0.016 1.00 98.00 91 GLY A N 1
ATOM 657 C CA . GLY A 1 91 ? -5.914 -7.668 1.087 1.00 98.00 91 GLY A CA 1
ATOM 658 C C . GLY A 1 91 ? -5.328 -7.078 2.361 1.00 98.00 91 GLY A C 1
ATOM 659 O O . GLY A 1 91 ? -5.591 -5.935 2.742 1.00 98.00 91 GLY A O 1
ATOM 660 N N . THR A 1 92 ? -4.512 -7.883 3.022 1.00 97.31 92 THR A N 1
ATOM 661 C CA . THR A 1 92 ? -3.784 -7.521 4.232 1.00 97.31 92 THR A CA 1
ATOM 662 C C . THR A 1 92 ? -2.278 -7.691 4.036 1.00 97.31 92 THR A C 1
ATOM 664 O O . THR A 1 92 ? -1.805 -7.927 2.923 1.00 97.31 92 THR A O 1
ATOM 667 N N . CYS A 1 93 ? -1.504 -7.551 5.108 1.00 96.44 93 CYS A N 1
ATOM 668 C CA . CYS A 1 93 ? -0.095 -7.902 5.110 1.00 96.44 93 CYS A CA 1
ATOM 669 C C . CYS A 1 93 ? 0.379 -8.504 6.432 1.00 96.44 93 CYS A C 1
ATOM 671 O O . CYS A 1 93 ? -0.292 -8.396 7.458 1.00 96.44 93 CYS A O 1
ATOM 673 N N . LEU A 1 94 ? 1.529 -9.177 6.373 1.00 95.44 94 LEU A N 1
ATOM 674 C CA . LEU A 1 94 ? 2.206 -9.723 7.550 1.00 95.44 94 LEU A CA 1
ATOM 675 C C . LEU A 1 94 ? 3.044 -8.630 8.242 1.00 95.44 94 LEU A C 1
ATOM 677 O O . LEU A 1 94 ? 2.867 -7.442 7.992 1.00 95.44 94 LEU A O 1
ATOM 681 N N . ASP A 1 95 ? 3.961 -9.034 9.120 1.00 96.94 95 ASP A N 1
ATOM 682 C CA . ASP A 1 95 ? 4.731 -8.135 9.982 1.00 96.94 95 ASP A CA 1
ATOM 683 C C . ASP A 1 95 ? 5.521 -7.043 9.240 1.00 96.94 95 ASP A C 1
ATOM 685 O O . ASP A 1 95 ? 5.966 -7.227 8.103 1.00 96.94 95 ASP A O 1
ATOM 689 N N . TYR A 1 96 ? 5.802 -5.947 9.956 1.00 97.12 96 TYR A N 1
ATOM 690 C CA . TYR A 1 96 ? 6.722 -4.871 9.559 1.00 97.12 96 TYR A CA 1
ATOM 691 C C . TYR A 1 96 ? 6.297 -4.062 8.325 1.00 97.12 96 TYR A C 1
ATOM 693 O O . TYR A 1 96 ? 7.144 -3.548 7.586 1.00 97.12 96 TYR A O 1
ATOM 701 N N . LEU A 1 97 ? 4.992 -3.898 8.095 1.00 97.81 97 LEU A N 1
ATOM 702 C CA . LEU A 1 97 ? 4.527 -2.906 7.127 1.00 97.81 97 LEU A CA 1
ATOM 703 C C . LEU A 1 97 ? 5.066 -1.510 7.494 1.00 97.81 97 LEU A C 1
ATOM 705 O O . LEU A 1 97 ? 4.900 -1.028 8.618 1.00 97.81 97 LEU A O 1
ATOM 709 N N . ALA A 1 98 ? 5.687 -0.864 6.502 1.00 96.94 98 ALA A N 1
ATOM 710 C CA . ALA A 1 98 ? 6.288 0.464 6.601 1.00 96.94 98 ALA A CA 1
ATOM 711 C C . ALA A 1 98 ? 7.445 0.566 7.620 1.00 96.94 98 ALA A C 1
ATOM 713 O O . ALA A 1 98 ? 7.654 1.610 8.238 1.00 96.94 98 ALA A O 1
ATOM 714 N N . GLU A 1 99 ? 8.241 -0.495 7.778 1.00 97.38 99 GLU A N 1
ATOM 715 C CA . GLU A 1 99 ? 9.501 -0.427 8.527 1.00 97.38 99 GLU A CA 1
ATOM 716 C C . GLU A 1 99 ? 10.489 0.564 7.878 1.00 97.38 99 GLU A C 1
ATOM 718 O O . GLU A 1 99 ? 10.801 0.488 6.690 1.00 97.38 99 GLU A O 1
ATOM 723 N N . SER A 1 100 ? 11.023 1.500 8.663 1.00 96.00 100 SER A N 1
ATOM 724 C CA . SER A 1 100 ? 11.943 2.553 8.223 1.00 96.00 100 SER A CA 1
ATOM 725 C C . SER A 1 100 ? 11.371 3.376 7.065 1.00 96.00 100 SER A C 1
ATOM 727 O O . SER A 1 100 ? 12.083 3.782 6.143 1.00 96.00 100 SER A O 1
ATOM 729 N N . PHE A 1 101 ? 10.058 3.611 7.097 1.00 96.88 101 PHE A N 1
ATOM 730 C CA . PHE A 1 101 ? 9.364 4.428 6.114 1.00 96.88 101 PHE A CA 1
ATOM 731 C C . PHE A 1 101 ? 9.672 5.910 6.349 1.00 96.88 101 PHE A C 1
ATOM 733 O O . PHE A 1 101 ? 9.374 6.483 7.398 1.00 96.88 101 PHE A O 1
ATOM 740 N N . MET A 1 102 ? 10.325 6.538 5.374 1.00 95.12 102 MET A N 1
ATOM 741 C CA . MET A 1 102 ? 10.782 7.933 5.453 1.00 95.12 102 MET A CA 1
ATOM 742 C C . MET A 1 102 ? 10.165 8.731 4.307 1.00 95.12 102 MET A C 1
ATOM 744 O O . MET A 1 102 ? 10.842 9.396 3.518 1.00 95.12 102 MET A O 1
ATOM 748 N N . ALA A 1 103 ? 8.850 8.596 4.162 1.00 95.88 103 ALA A N 1
ATOM 749 C CA . ALA A 1 103 ? 8.119 9.135 3.029 1.00 95.88 103 ALA A CA 1
ATOM 750 C C . ALA A 1 103 ? 7.598 10.565 3.248 1.00 95.88 103 ALA A C 1
ATOM 752 O O . ALA A 1 103 ? 6.820 11.040 2.440 1.00 95.88 103 ALA A O 1
ATOM 753 N N . GLY A 1 104 ? 8.024 11.280 4.296 1.00 94.88 104 GLY A N 1
ATOM 754 C CA . GLY A 1 104 ? 7.574 12.655 4.575 1.00 94.88 104 GLY A CA 1
ATOM 755 C C . GLY A 1 104 ? 6.064 12.778 4.831 1.00 94.88 104 GLY A C 1
ATOM 756 O O . GLY A 1 104 ? 5.367 11.784 4.963 1.00 94.88 104 GLY A O 1
ATOM 757 N N . ASP A 1 105 ? 5.526 13.994 4.922 1.00 96.31 105 ASP A N 1
ATOM 758 C CA . ASP A 1 105 ? 4.089 14.191 5.177 1.00 96.31 105 ASP A CA 1
ATOM 759 C C . ASP A 1 105 ? 3.243 13.890 3.918 1.00 96.31 105 ASP A C 1
ATOM 761 O O . ASP A 1 105 ? 3.416 14.578 2.902 1.00 96.31 105 ASP A O 1
ATOM 765 N N . PRO A 1 106 ? 2.295 12.928 3.965 1.00 97.56 106 PRO A N 1
ATOM 766 C CA . PRO A 1 106 ? 1.414 12.597 2.842 1.00 97.56 106 PRO A CA 1
ATOM 767 C C . PRO A 1 106 ? 0.678 13.796 2.226 1.00 97.56 106 PRO A C 1
ATOM 769 O O . PRO A 1 106 ? 0.460 13.824 1.008 1.00 97.56 106 PRO A O 1
ATOM 772 N N . HIS A 1 107 ? 0.337 14.798 3.043 1.00 97.38 107 HIS A N 1
ATOM 773 C CA . HIS A 1 107 ? -0.373 16.009 2.625 1.00 97.38 107 HIS A CA 1
ATOM 774 C C . HIS A 1 107 ? 0.528 17.066 1.987 1.00 97.38 107 HIS A C 1
ATOM 776 O O . HIS A 1 107 ? 0.024 18.001 1.370 1.00 97.38 107 HIS A O 1
ATOM 782 N N . ASN A 1 108 ? 1.844 16.911 2.114 1.00 96.94 108 ASN A N 1
ATOM 783 C CA . ASN A 1 108 ? 2.858 17.772 1.511 1.00 96.94 108 ASN A CA 1
ATOM 784 C C . ASN A 1 108 ? 3.687 17.002 0.468 1.00 96.94 108 ASN A C 1
ATOM 786 O O . ASN A 1 108 ? 4.877 17.245 0.277 1.00 96.94 108 ASN A O 1
ATOM 790 N N . GLY A 1 109 ? 3.044 16.058 -0.227 1.00 95.50 109 GLY A N 1
ATOM 791 C CA . GLY A 1 109 ? 3.647 15.300 -1.325 1.00 95.50 109 GLY A CA 1
ATOM 792 C C . GLY A 1 109 ? 4.367 14.016 -0.909 1.00 95.50 109 GLY A C 1
ATOM 793 O O . GLY A 1 109 ? 4.877 13.321 -1.790 1.00 95.50 109 GLY A O 1
ATOM 794 N N . GLY A 1 110 ? 4.368 13.686 0.382 1.00 97.88 110 GLY A N 1
ATOM 795 C CA . GLY A 1 110 ? 4.906 12.444 0.921 1.00 97.88 110 GLY A CA 1
ATOM 796 C C . GLY A 1 110 ? 4.103 11.192 0.565 1.00 97.88 110 GLY A C 1
ATOM 797 O O . GLY A 1 110 ? 3.039 11.272 -0.050 1.00 97.88 110 GLY A O 1
ATOM 798 N N . GLY A 1 111 ? 4.631 10.024 0.915 1.00 98.25 111 GLY A N 1
ATOM 799 C CA . GLY A 1 111 ? 4.047 8.724 0.586 1.00 98.25 111 GLY A CA 1
ATOM 800 C C . GLY A 1 111 ? 3.082 8.174 1.633 1.00 98.25 111 GLY A C 1
ATOM 801 O O . GLY A 1 1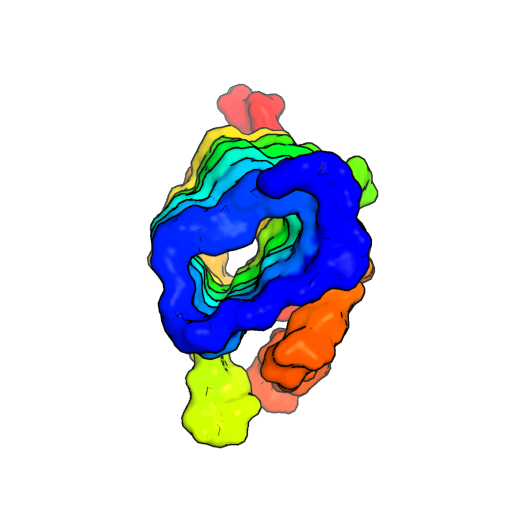11 ? 3.135 8.535 2.805 1.00 98.25 111 GLY A O 1
ATOM 802 N N . PHE A 1 112 ? 2.208 7.268 1.205 1.00 98.75 112 PHE A N 1
ATOM 803 C CA . PHE A 1 112 ? 1.281 6.558 2.081 1.00 98.75 112 PHE A CA 1
ATOM 804 C C . PHE A 1 112 ? 0.962 5.154 1.560 1.00 98.75 112 PHE A C 1
ATOM 806 O O . PHE A 1 112 ? 1.188 4.839 0.387 1.00 98.75 112 PHE A O 1
ATOM 813 N N . VAL A 1 113 ? 0.359 4.345 2.431 1.00 98.69 113 VAL A N 1
ATOM 814 C CA . VAL A 1 113 ? -0.198 3.028 2.099 1.00 98.69 113 VAL A CA 1
ATOM 815 C C . VAL A 1 113 ? -1.653 2.962 2.547 1.00 98.69 113 VAL A C 1
ATOM 817 O O . VAL A 1 113 ? -1.978 3.404 3.643 1.00 98.69 113 VAL A O 1
ATOM 820 N N . VAL A 1 114 ? -2.527 2.400 1.721 1.00 98.88 114 VAL A N 1
ATOM 821 C CA . VAL A 1 114 ? -3.892 2.019 2.088 1.00 98.88 114 VAL A CA 1
ATOM 822 C C . VAL A 1 114 ? -3.953 0.501 2.212 1.00 98.88 114 VAL A C 1
ATOM 824 O O . VAL A 1 114 ? -3.475 -0.195 1.318 1.00 98.88 114 VAL A O 1
ATOM 827 N N . VAL A 1 115 ? -4.551 -0.006 3.289 1.00 98.75 115 VAL A N 1
ATOM 828 C CA . VAL A 1 115 ? -4.802 -1.442 3.499 1.00 98.75 115 VAL A CA 1
ATOM 829 C C . VAL A 1 115 ? -6.300 -1.641 3.703 1.00 98.75 115 VAL A C 1
ATOM 831 O O . VAL A 1 115 ? -6.854 -1.101 4.660 1.00 98.75 115 VAL A O 1
ATOM 834 N N . ASN A 1 116 ? -6.966 -2.374 2.806 1.00 98.50 116 ASN A N 1
ATOM 835 C CA . ASN A 1 116 ? -8.423 -2.548 2.875 1.00 98.50 116 ASN A CA 1
ATOM 836 C C . ASN A 1 116 ? -8.863 -3.799 3.655 1.00 98.50 116 ASN A C 1
ATOM 838 O O . ASN A 1 116 ? -9.997 -3.830 4.126 1.00 98.50 116 ASN A O 1
ATOM 842 N N . GLY A 1 117 ? -8.003 -4.810 3.821 1.00 97.38 117 GLY A N 1
ATOM 843 C CA . GLY A 1 117 ? -8.333 -6.001 4.606 1.00 97.38 117 GLY A CA 1
ATOM 844 C C . GLY A 1 117 ? -9.489 -6.812 4.015 1.00 97.38 117 GLY A C 1
ATOM 845 O O . GLY A 1 117 ? -10.361 -7.263 4.753 1.00 97.38 117 GLY A O 1
ATOM 846 N N . LEU A 1 118 ? -9.527 -6.972 2.693 1.00 96.56 118 LEU A N 1
ATOM 847 C CA . LEU A 1 118 ? -10.562 -7.706 1.965 1.00 96.56 118 LEU A CA 1
ATOM 848 C C . LEU A 1 118 ? -10.027 -9.028 1.406 1.00 96.56 118 LEU A C 1
ATOM 850 O O . LEU A 1 118 ? -8.835 -9.191 1.175 1.00 96.56 118 LEU A O 1
ATOM 854 N N . ASN A 1 119 ? -10.919 -9.972 1.146 1.00 91.69 119 ASN A N 1
ATOM 855 C CA . ASN A 1 119 ? -10.653 -11.157 0.343 1.00 91.69 119 ASN A CA 1
ATOM 856 C C . ASN A 1 119 ? -11.621 -11.184 -0.841 1.00 91.69 119 ASN A C 1
ATOM 858 O O . ASN A 1 119 ? -12.807 -10.900 -0.646 1.00 91.69 119 ASN A O 1
ATOM 862 N N . PRO A 1 120 ? -11.162 -11.553 -2.046 1.00 85.06 120 PRO A N 1
ATOM 863 C CA . PRO A 1 120 ? -12.071 -11.856 -3.138 1.00 85.06 120 PRO A CA 1
ATOM 864 C C . PRO A 1 120 ? -12.902 -13.092 -2.778 1.00 85.06 120 PRO A C 1
ATOM 866 O O . PRO A 1 120 ? -12.375 -14.104 -2.309 1.00 85.06 120 PRO A O 1
ATOM 869 N N . SER A 1 121 ? -14.208 -13.021 -3.004 1.00 79.38 121 SER A N 1
ATOM 870 C CA . SER A 1 121 ? -15.112 -14.159 -2.883 1.00 79.38 121 SER A CA 1
ATOM 871 C C . SER A 1 121 ? -15.316 -14.845 -4.235 1.00 79.38 121 SER A C 1
ATOM 873 O O . SER A 1 121 ? -15.091 -14.275 -5.304 1.00 79.38 121 SER A O 1
ATOM 875 N N . PHE A 1 122 ? -15.774 -16.099 -4.200 1.00 71.69 122 PHE A N 1
ATOM 876 C CA . PHE A 1 122 ? -15.980 -16.922 -5.400 1.00 71.69 122 PHE A CA 1
ATOM 877 C C . PHE A 1 122 ? -17.000 -16.350 -6.399 1.00 71.69 122 PHE A C 1
ATOM 879 O O . PHE A 1 122 ? -16.978 -16.718 -7.569 1.00 71.69 122 PHE A O 1
ATOM 886 N N . ASP A 1 123 ? -17.896 -15.470 -5.953 1.00 76.25 123 ASP A N 1
ATOM 887 C CA . ASP A 1 123 ? -18.908 -14.799 -6.774 1.00 76.25 123 ASP A CA 1
ATOM 888 C C . ASP A 1 123 ? -18.440 -13.439 -7.328 1.00 76.25 123 ASP A C 1
ATOM 890 O O . ASP A 1 123 ? -19.242 -12.699 -7.898 1.00 76.25 123 ASP A O 1
ATOM 894 N N . GLY A 1 124 ? -17.149 -13.113 -7.188 1.00 74.38 124 GLY A N 1
ATOM 895 C CA . GLY A 1 124 ? -16.565 -11.867 -7.688 1.00 74.38 124 GLY A CA 1
ATOM 896 C C . GLY A 1 124 ? -16.878 -10.641 -6.828 1.00 74.38 124 GLY A C 1
ATOM 897 O O . GLY A 1 124 ? -16.715 -9.518 -7.300 1.00 74.38 124 GLY A O 1
ATOM 898 N N . ARG A 1 125 ? -17.344 -10.847 -5.590 1.00 84.12 125 ARG A N 1
ATOM 899 C CA . ARG A 1 125 ? -17.469 -9.799 -4.569 1.00 84.12 125 ARG A CA 1
ATOM 900 C C . ARG A 1 125 ? -16.228 -9.772 -3.676 1.00 84.12 125 ARG A C 1
ATOM 902 O O . ARG A 1 125 ? -15.268 -10.516 -3.885 1.00 84.12 125 ARG A O 1
ATOM 909 N N . PHE A 1 126 ? -16.264 -8.908 -2.667 1.00 89.75 126 PHE A N 1
ATOM 910 C CA . PHE A 1 126 ? -15.236 -8.810 -1.644 1.00 89.75 126 PHE A CA 1
ATOM 911 C C . PHE A 1 126 ? -15.853 -8.989 -0.262 1.00 89.75 126 PHE A C 1
ATOM 913 O O . PHE A 1 126 ? -16.915 -8.446 0.041 1.00 89.75 126 PHE A O 1
ATOM 920 N N . THR A 1 127 ? -15.186 -9.769 0.580 1.00 91.75 127 THR A N 1
ATOM 921 C CA . THR A 1 127 ? -15.572 -9.985 1.977 1.00 91.75 127 THR A CA 1
ATOM 922 C C . THR A 1 127 ? -14.464 -9.515 2.897 1.00 91.75 127 THR A C 1
ATOM 924 O O . THR A 1 127 ? -13.289 -9.664 2.570 1.00 91.75 127 THR A O 1
ATOM 927 N N . GLU A 1 128 ? -14.824 -8.993 4.063 1.00 93.12 128 GLU A N 1
ATOM 928 C CA . GLU A 1 128 ? -13.846 -8.566 5.062 1.00 93.12 128 GLU A CA 1
ATOM 929 C C . GLU A 1 128 ? -13.021 -9.752 5.575 1.00 93.12 128 GLU A C 1
ATOM 931 O O . GLU A 1 128 ? -13.549 -10.837 5.829 1.00 93.12 128 GLU A O 1
ATOM 936 N N . GLN A 1 129 ? -11.716 -9.541 5.732 1.00 94.56 129 GLN A N 1
ATOM 937 C CA . GLN A 1 129 ? -10.865 -10.463 6.473 1.00 94.56 129 GLN A CA 1
ATOM 938 C C . GLN A 1 129 ? -11.190 -10.388 7.965 1.00 94.56 129 GLN A C 1
ATOM 940 O O . GLN A 1 129 ? -11.661 -9.370 8.476 1.00 94.56 129 GLN A O 1
ATOM 945 N N . GLU A 1 130 ? -10.903 -11.469 8.693 1.00 92.94 130 GLU A N 1
ATOM 946 C CA . GLU A 1 130 ? -11.114 -11.499 10.142 1.00 92.94 130 GLU A CA 1
ATOM 947 C C . GLU A 1 130 ? -10.331 -10.383 10.847 1.00 92.94 130 GLU A C 1
ATOM 949 O O . GLU A 1 130 ? -10.867 -9.737 11.749 1.00 92.94 130 GLU A O 1
ATOM 954 N N . TYR A 1 131 ? -9.110 -10.106 10.386 1.00 93.94 131 TYR A N 1
ATOM 955 C CA . TYR A 1 131 ? -8.284 -8.998 10.845 1.00 93.94 131 TYR A CA 1
ATOM 956 C C . TYR A 1 131 ? -7.834 -8.162 9.644 1.00 93.94 131 TYR A C 1
ATOM 958 O O . TYR A 1 131 ? -7.270 -8.722 8.703 1.00 93.94 131 TYR A O 1
ATOM 966 N N . PRO A 1 132 ? -8.020 -6.829 9.664 1.00 94.06 132 PRO A N 1
ATOM 967 C CA . PRO A 1 132 ? -7.552 -5.971 8.575 1.00 94.06 132 PRO A CA 1
ATOM 968 C C . PRO A 1 132 ? -6.019 -5.931 8.491 1.00 94.06 132 PRO A C 1
ATOM 970 O O . PRO A 1 132 ? -5.466 -5.710 7.415 1.00 94.06 132 PRO A O 1
ATOM 973 N N . TYR A 1 133 ? -5.337 -6.197 9.609 1.00 96.56 133 TYR A N 1
ATOM 974 C CA . TYR A 1 133 ? -3.898 -6.429 9.700 1.00 96.56 133 TYR A CA 1
ATOM 975 C C . TYR A 1 133 ? -3.609 -7.478 10.787 1.00 96.56 133 TYR A C 1
ATOM 977 O O . TYR A 1 133 ? -3.823 -7.181 11.964 1.00 96.56 133 TYR A O 1
ATOM 985 N N . PRO A 1 134 ? -3.170 -8.698 10.429 1.00 95.44 134 PRO A N 1
ATOM 986 C CA . PRO A 1 134 ? -2.819 -9.744 11.390 1.00 95.44 134 PRO A CA 1
ATOM 987 C C . PRO A 1 134 ? -1.363 -9.670 11.882 1.00 95.44 134 PRO A C 1
ATOM 989 O O . PRO A 1 134 ? -1.015 -10.387 12.816 1.00 95.44 134 PRO A O 1
ATOM 992 N N . GLY A 1 135 ? -0.504 -8.857 11.256 1.00 92.75 135 GLY A N 1
ATOM 993 C CA . GLY A 1 135 ? 0.903 -8.725 11.641 1.00 92.75 135 GLY A CA 1
ATOM 994 C C . GLY A 1 135 ? 1.138 -7.860 12.887 1.00 92.75 135 GLY A C 1
ATOM 995 O O . GLY A 1 135 ? 0.211 -7.346 13.517 1.00 92.75 135 GLY A O 1
ATOM 996 N N . GLY A 1 136 ? 2.411 -7.639 13.206 1.00 95.06 136 GLY A N 1
ATOM 997 C CA . GLY A 1 136 ? 2.889 -6.681 14.207 1.00 95.06 136 GLY A CA 1
ATOM 998 C C . GLY A 1 136 ? 3.964 -5.734 13.666 1.00 95.06 136 GLY A C 1
ATOM 999 O O . GLY A 1 136 ? 4.279 -5.733 12.475 1.00 95.06 136 GLY A O 1
ATOM 1000 N N . ASN A 1 137 ? 4.553 -4.930 14.552 1.00 95.88 137 ASN A N 1
ATOM 1001 C CA . ASN A 1 137 ? 5.656 -4.005 14.257 1.00 95.88 137 ASN A CA 1
ATOM 1002 C C . ASN A 1 137 ? 5.390 -2.965 13.147 1.00 95.88 137 ASN A C 1
ATOM 1004 O O . ASN A 1 137 ? 6.312 -2.568 12.430 1.00 95.88 137 ASN A O 1
ATOM 1008 N N . LEU A 1 138 ? 4.147 -2.501 13.010 1.00 93.19 138 LEU A N 1
ATOM 1009 C CA . LEU A 1 138 ? 3.802 -1.401 12.106 1.00 93.19 138 LEU A CA 1
ATOM 1010 C C . LEU A 1 138 ? 4.645 -0.160 12.413 1.00 93.19 138 LEU A C 1
ATOM 1012 O O . LEU A 1 138 ? 4.760 0.230 13.575 1.00 93.19 138 LEU A O 1
ATOM 1016 N N . PHE A 1 139 ? 5.167 0.489 11.368 1.00 92.25 139 PHE A N 1
ATOM 1017 C CA . PHE A 1 139 ? 5.929 1.743 11.478 1.00 92.25 139 PHE A CA 1
ATOM 1018 C C . PHE A 1 139 ? 7.272 1.657 12.236 1.00 92.25 139 PHE A C 1
ATOM 1020 O O . PHE A 1 139 ? 7.825 2.694 12.610 1.00 92.25 139 PHE A O 1
ATOM 1027 N N . SER A 1 140 ? 7.860 0.463 12.410 1.00 91.94 140 SER A N 1
ATOM 1028 C CA . SER A 1 140 ? 9.168 0.325 13.082 1.00 91.94 140 SER A CA 1
ATOM 1029 C C . SER A 1 140 ? 10.223 1.233 12.463 1.00 91.94 140 SER A C 1
ATOM 1031 O O . SER A 1 140 ? 10.505 1.115 11.279 1.00 91.94 140 SER A O 1
ATOM 1033 N N . LEU A 1 141 ? 10.798 2.154 13.248 1.00 92.00 141 LEU A N 1
ATOM 1034 C CA . LEU A 1 141 ? 11.829 3.120 12.823 1.00 92.00 141 LEU A CA 1
ATOM 1035 C C . LEU A 1 141 ? 11.408 4.103 11.711 1.00 92.00 141 LEU A C 1
ATOM 1037 O O . LEU A 1 141 ? 12.257 4.755 11.100 1.00 92.00 141 LEU A O 1
ATOM 1041 N N . ALA A 1 142 ? 10.117 4.222 11.417 1.00 93.06 142 ALA A N 1
ATOM 1042 C CA . ALA A 1 142 ? 9.631 5.165 10.423 1.00 93.06 142 ALA A CA 1
ATOM 1043 C C . ALA A 1 142 ? 9.662 6.613 10.945 1.00 93.06 142 ALA A C 1
ATOM 1045 O O . ALA A 1 142 ? 9.451 6.884 12.123 1.00 93.06 142 ALA A O 1
ATOM 1046 N N . SER A 1 143 ? 9.922 7.558 10.042 1.00 92.81 143 SER A N 1
ATOM 1047 C CA . SER A 1 143 ? 10.000 8.998 10.339 1.00 92.81 143 SER A CA 1
ATOM 1048 C C . SER A 1 143 ? 9.116 9.852 9.429 1.00 92.81 143 SER A C 1
ATOM 1050 O O . SER A 1 143 ? 9.077 11.074 9.558 1.00 92.81 143 SER A O 1
ATOM 1052 N N . GLY A 1 144 ? 8.386 9.224 8.503 1.00 94.44 144 GLY A N 1
ATOM 1053 C CA . GLY A 1 144 ? 7.409 9.897 7.661 1.00 94.44 144 GLY A CA 1
ATOM 1054 C C . GLY A 1 144 ? 6.449 8.926 6.982 1.00 94.44 144 GLY A C 1
ATOM 1055 O O . GLY A 1 144 ? 6.654 7.717 6.970 1.00 94.44 144 GLY A O 1
ATOM 1056 N N . GLY A 1 145 ? 5.420 9.489 6.367 1.00 97.38 145 GLY A N 1
ATOM 1057 C CA . GLY A 1 145 ? 4.338 8.792 5.691 1.00 97.38 145 GLY A CA 1
ATOM 1058 C C . GLY A 1 145 ? 3.144 8.516 6.600 1.00 97.38 145 GLY A C 1
ATOM 1059 O O . GLY A 1 145 ? 3.115 8.925 7.758 1.00 97.38 145 GLY A O 1
ATOM 1060 N N . ALA A 1 146 ? 2.141 7.832 6.052 1.00 98.19 146 ALA A N 1
ATOM 1061 C CA . ALA A 1 146 ? 0.987 7.340 6.803 1.00 98.19 146 ALA A CA 1
ATOM 1062 C C . ALA A 1 146 ? 0.509 5.992 6.253 1.00 98.19 146 ALA A C 1
ATOM 1064 O O . ALA A 1 146 ? 0.681 5.700 5.066 1.00 98.19 146 ALA A O 1
ATOM 1065 N N . ILE A 1 147 ? -0.133 5.202 7.109 1.00 98.44 147 ILE A N 1
ATOM 1066 C CA . ILE A 1 147 ? -0.983 4.085 6.695 1.00 98.44 147 ILE A CA 1
ATOM 1067 C C . ILE A 1 147 ? -2.436 4.483 6.946 1.00 98.44 147 ILE A C 1
ATOM 1069 O O . ILE A 1 147 ? -2.774 4.988 8.014 1.00 98.44 147 ILE A O 1
ATOM 1073 N N . PHE A 1 148 ? -3.296 4.230 5.969 1.00 98.75 148 PHE A N 1
ATOM 1074 C CA . PHE A 1 148 ? -4.741 4.349 6.083 1.00 98.75 148 PHE A CA 1
ATOM 1075 C C . PHE A 1 148 ? -5.332 2.947 6.029 1.00 98.75 148 PHE A C 1
ATOM 1077 O O . PHE A 1 148 ? -5.336 2.303 4.981 1.00 98.75 148 PHE A O 1
ATOM 1084 N N . ILE A 1 149 ? -5.786 2.448 7.169 1.00 98.38 149 ILE A N 1
ATOM 1085 C CA . ILE A 1 149 ? -6.289 1.083 7.287 1.00 98.38 149 ILE A CA 1
ATOM 1086 C C . ILE A 1 149 ? -7.808 1.097 7.384 1.00 98.38 149 ILE A C 1
ATOM 1088 O O . ILE A 1 149 ? -8.372 1.833 8.196 1.00 98.38 149 ILE A O 1
ATOM 1092 N N . ARG A 1 150 ? -8.473 0.308 6.538 1.00 98.31 150 ARG A N 1
ATOM 1093 C CA . ARG A 1 150 ? -9.907 0.041 6.642 1.00 98.31 150 ARG A CA 1
ATOM 1094 C C . ARG A 1 150 ? -10.118 -0.875 7.841 1.00 98.31 150 ARG A C 1
ATOM 1096 O O . ARG A 1 150 ? -9.752 -2.044 7.804 1.00 98.31 150 ARG A O 1
ATOM 1103 N N . ASP A 1 151 ? -10.689 -0.340 8.906 1.00 97.69 151 ASP A N 1
ATOM 1104 C CA . ASP A 1 151 ? -10.923 -1.062 10.147 1.00 97.69 151 ASP A CA 1
ATOM 1105 C C . ASP A 1 151 ? -12.209 -0.596 10.851 1.00 97.69 151 ASP A C 1
ATOM 1107 O O . ASP A 1 151 ? -12.162 0.042 11.911 1.00 97.69 151 ASP A O 1
ATOM 1111 N N . PRO A 1 152 ? -13.376 -0.920 10.270 1.00 96.94 152 PRO A N 1
ATOM 1112 C CA . PRO A 1 152 ? -14.674 -0.480 10.782 1.00 96.94 152 PRO A CA 1
ATOM 1113 C C . PRO A 1 152 ? -15.040 -1.088 12.143 1.00 96.94 152 PRO A C 1
ATOM 1115 O O . PRO A 1 152 ? -15.949 -0.610 12.819 1.00 96.94 152 PRO A O 1
ATOM 1118 N N . HIS A 1 153 ? -14.335 -2.143 12.555 1.00 96.88 153 HIS A N 1
ATOM 1119 C CA . HIS A 1 153 ? -14.554 -2.844 13.817 1.00 96.88 153 HIS A CA 1
ATOM 1120 C C . HIS A 1 153 ? -13.486 -2.524 14.872 1.00 96.88 153 HIS A C 1
ATOM 1122 O O . HIS A 1 153 ? -13.498 -3.134 15.940 1.00 96.88 153 HIS A O 1
ATOM 1128 N N . MET A 1 154 ? -12.585 -1.571 14.593 1.00 96.12 154 MET A N 1
ATOM 1129 C CA . MET A 1 154 ? -11.513 -1.127 15.494 1.00 96.12 154 MET A CA 1
ATOM 1130 C C . MET A 1 154 ? -10.634 -2.278 16.015 1.00 96.12 154 MET A C 1
ATOM 1132 O O . MET A 1 154 ? -10.293 -2.324 17.196 1.00 96.12 154 MET A O 1
ATOM 1136 N N . LYS A 1 155 ? -10.284 -3.225 15.140 1.00 96.69 155 LYS A N 1
ATOM 1137 C CA . LYS A 1 155 ? -9.512 -4.425 15.483 1.00 96.69 155 LYS A CA 1
ATOM 1138 C C . LYS A 1 155 ? -8.008 -4.188 15.593 1.00 96.69 155 LYS A C 1
ATOM 1140 O O . LYS A 1 155 ? -7.364 -4.908 16.346 1.00 96.69 155 LYS A O 1
ATOM 1145 N N . VAL A 1 156 ? -7.441 -3.214 14.875 1.00 96.62 156 VAL A N 1
ATOM 1146 C CA . VAL A 1 156 ? -6.009 -2.889 15.002 1.00 96.62 156 VAL A CA 1
ATOM 1147 C C . VAL A 1 156 ? -5.752 -2.205 16.344 1.00 96.62 156 VAL A C 1
ATOM 1149 O O . VAL A 1 156 ? -6.410 -1.216 16.684 1.00 96.62 156 VAL A O 1
ATOM 1152 N N . SER A 1 157 ? -4.805 -2.724 17.114 1.00 95.44 157 SER A N 1
ATOM 1153 C CA . SER A 1 157 ? -4.450 -2.187 18.429 1.00 95.44 157 SER A CA 1
ATOM 1154 C C . SER A 1 157 ? -3.050 -1.576 18.435 1.00 95.44 157 SER A C 1
ATOM 1156 O O . SER A 1 157 ? -2.246 -1.789 17.526 1.00 95.44 157 SER A O 1
ATOM 1158 N N . GLU A 1 158 ? -2.749 -0.811 19.485 1.00 94.38 158 GLU A N 1
ATOM 1159 C CA . GLU A 1 158 ? -1.419 -0.228 19.688 1.00 94.38 158 GLU A CA 1
ATOM 1160 C C . GLU A 1 158 ? -0.324 -1.293 19.859 1.00 94.38 158 GLU A C 1
ATOM 1162 O O . GLU A 1 158 ? 0.811 -1.047 19.467 1.00 94.38 158 GLU A O 1
ATOM 1167 N N . ASP A 1 159 ? -0.661 -2.499 20.332 1.00 95.38 159 ASP A N 1
ATOM 1168 C CA . ASP A 1 159 ? 0.291 -3.614 20.482 1.00 95.38 159 ASP A CA 1
ATOM 1169 C C . ASP A 1 159 ? 0.883 -4.086 19.141 1.00 95.38 159 ASP A C 1
ATOM 1171 O O . ASP A 1 159 ? 1.923 -4.744 19.100 1.00 95.38 159 ASP A O 1
ATOM 1175 N N . GLN A 1 160 ? 0.226 -3.757 18.026 1.00 96.69 160 GLN A N 1
ATOM 1176 C CA . GLN A 1 160 ? 0.711 -4.060 16.680 1.00 96.69 160 GLN A CA 1
ATOM 1177 C C . GLN A 1 160 ? 1.636 -2.966 16.129 1.00 96.69 160 GLN A C 1
ATOM 1179 O O . GLN A 1 160 ? 2.252 -3.165 15.078 1.00 96.69 160 GLN A O 1
ATOM 1184 N N . LEU A 1 161 ? 1.743 -1.821 16.810 1.00 95.44 161 LEU A N 1
ATOM 1185 C CA . LEU A 1 161 ? 2.576 -0.686 16.427 1.00 95.44 161 LEU A CA 1
ATOM 1186 C C . LEU A 1 161 ? 3.960 -0.782 17.074 1.00 95.44 161 LEU A C 1
ATOM 1188 O O . LEU A 1 161 ? 4.133 -1.250 18.194 1.00 95.44 161 LEU A O 1
ATOM 1192 N N . ASN A 1 162 ? 4.966 -0.281 16.371 1.00 94.38 162 ASN A N 1
ATOM 1193 C CA . ASN A 1 162 ? 6.312 -0.107 16.892 1.00 94.38 162 ASN A CA 1
ATOM 1194 C C . ASN A 1 162 ? 6.842 1.210 16.318 1.00 94.38 162 ASN A C 1
ATOM 1196 O O . ASN A 1 162 ? 7.320 1.227 15.204 1.00 94.38 162 ASN A O 1
ATOM 1200 N N . GLY A 1 163 ? 6.692 2.340 17.012 1.00 87.50 163 GLY A N 1
ATOM 1201 C CA . GLY A 1 163 ? 7.122 3.656 16.495 1.00 87.50 163 GLY A CA 1
ATOM 1202 C C . GLY A 1 163 ? 6.071 4.436 15.690 1.00 87.50 163 GLY A C 1
ATOM 1203 O O . GLY A 1 163 ? 6.358 5.534 15.213 1.00 87.50 163 GLY A O 1
ATOM 1204 N N . GLY A 1 164 ? 4.846 3.917 15.586 1.00 93.06 164 GLY A N 1
ATOM 1205 C CA . GLY A 1 164 ? 3.674 4.649 15.098 1.00 93.06 164 GLY A CA 1
ATOM 1206 C C . GLY A 1 164 ? 2.606 4.827 16.179 1.00 93.06 164 GLY A C 1
ATOM 1207 O O . GLY A 1 164 ? 2.663 4.184 17.224 1.00 93.06 164 GLY A O 1
ATOM 1208 N N . ARG A 1 165 ? 1.617 5.680 15.906 1.00 95.25 165 ARG A N 1
ATOM 1209 C CA . ARG A 1 165 ? 0.407 5.866 16.721 1.00 95.25 165 ARG A CA 1
ATOM 1210 C C . ARG A 1 165 ? -0.846 5.785 15.859 1.00 95.25 165 ARG A C 1
ATOM 1212 O O . ARG A 1 165 ? -0.816 6.183 14.693 1.00 95.25 165 ARG A O 1
ATOM 1219 N N . LEU A 1 166 ? -1.943 5.311 16.444 1.00 96.56 166 LEU A N 1
ATOM 1220 C CA . LEU A 1 166 ? -3.270 5.466 15.854 1.00 96.56 166 LEU A CA 1
ATOM 1221 C C . LEU A 1 166 ? -3.709 6.929 15.987 1.00 96.56 166 LEU A C 1
ATOM 1223 O O . LEU A 1 166 ? -3.566 7.539 17.044 1.00 96.56 166 LEU A O 1
ATOM 1227 N N . ALA A 1 167 ? -4.237 7.483 14.905 1.00 95.00 167 ALA A N 1
ATOM 1228 C CA . ALA A 1 167 ? -4.745 8.842 14.826 1.00 95.00 167 ALA A CA 1
ATOM 1229 C C . ALA A 1 167 ? -6.118 8.858 14.145 1.00 95.00 167 ALA A C 1
ATOM 1231 O O . ALA A 1 167 ? -6.465 7.962 13.363 1.00 95.00 167 ALA A O 1
ATOM 1232 N N . ASP A 1 168 ? -6.885 9.909 14.427 1.00 91.38 168 ASP A N 1
ATOM 1233 C CA . ASP A 1 168 ? -8.182 10.123 13.798 1.00 91.38 168 ASP A CA 1
ATOM 1234 C C . ASP A 1 168 ? -8.035 10.291 12.284 1.00 91.38 168 ASP A C 1
ATOM 1236 O O . ASP A 1 168 ? -7.137 10.977 11.786 1.00 91.38 168 ASP A O 1
ATOM 1240 N N . PHE A 1 169 ? -8.955 9.676 11.546 1.00 98.06 169 PHE A N 1
ATOM 1241 C CA . PHE A 1 169 ? -9.047 9.828 10.103 1.00 98.06 169 PHE A CA 1
ATOM 1242 C C . PHE A 1 169 ? -9.900 11.047 9.753 1.00 98.06 169 PHE A C 1
ATOM 1244 O O . PHE A 1 169 ? -11.083 11.127 10.098 1.00 98.06 169 PHE A O 1
ATOM 1251 N N . THR A 1 170 ? -9.300 12.010 9.060 1.00 98.12 170 THR A N 1
ATOM 1252 C CA . THR A 1 170 ? -9.921 13.302 8.762 1.00 98.12 170 THR A CA 1
ATOM 1253 C C . THR A 1 170 ? -10.494 13.364 7.346 1.00 98.12 170 THR A C 1
ATOM 1255 O O . THR A 1 170 ? -10.170 12.564 6.469 1.00 98.12 170 THR A O 1
ATOM 1258 N N . THR A 1 171 ? -11.302 14.391 7.068 1.00 98.12 171 THR A N 1
ATOM 1259 C CA . THR A 1 171 ? -11.752 14.696 5.698 1.00 98.12 171 THR A CA 1
ATOM 1260 C C . THR A 1 171 ? -10.580 14.925 4.743 1.00 98.12 171 THR A C 1
ATOM 1262 O O . THR A 1 171 ? -10.647 14.520 3.587 1.00 98.12 171 THR A O 1
ATOM 1265 N N . LYS A 1 172 ? -9.483 15.526 5.223 1.00 98.31 172 LYS A N 1
ATOM 1266 C CA . LYS A 1 172 ? -8.288 15.772 4.408 1.00 98.31 172 LYS A CA 1
ATOM 1267 C C . LYS A 1 172 ? -7.603 14.460 4.011 1.00 98.31 172 LYS A C 1
ATOM 1269 O O . LYS A 1 172 ? -7.170 14.323 2.869 1.00 98.31 172 LYS A O 1
ATOM 1274 N N . ASP A 1 173 ? -7.568 13.488 4.924 1.00 98.75 173 ASP A N 1
ATOM 1275 C CA . ASP A 1 173 ? -7.070 12.138 4.641 1.00 98.75 173 ASP A CA 1
ATOM 1276 C C . ASP A 1 173 ? -7.962 11.432 3.607 1.00 98.75 173 ASP A C 1
ATOM 1278 O O . ASP A 1 173 ? -7.464 10.806 2.671 1.00 98.75 173 ASP A O 1
ATOM 1282 N N . TRP A 1 174 ? -9.287 11.586 3.717 1.00 98.69 174 TRP A N 1
ATOM 1283 C CA . TRP A 1 174 ? -10.226 11.045 2.731 1.00 98.69 174 TRP A CA 1
ATOM 1284 C C . TRP A 1 174 ? -10.010 11.624 1.335 1.00 98.69 174 TRP A C 1
ATOM 1286 O O . TRP A 1 174 ? -9.876 10.877 0.365 1.00 98.69 174 TRP A O 1
ATOM 1296 N N . GLU A 1 175 ? -9.945 12.950 1.225 1.00 98.62 175 GLU A N 1
ATOM 1297 C CA . GLU A 1 175 ? -9.687 13.644 -0.038 1.00 98.62 175 GLU A CA 1
ATOM 1298 C C . GLU A 1 175 ? -8.346 13.224 -0.655 1.00 98.62 175 GLU A C 1
ATOM 1300 O O . GLU A 1 175 ? -8.242 13.118 -1.880 1.00 98.62 175 GLU A O 1
ATOM 1305 N N . LEU A 1 176 ? -7.345 12.929 0.183 1.00 98.81 176 LEU A N 1
ATOM 1306 C CA . LEU A 1 176 ? -6.036 12.446 -0.242 1.00 98.81 176 LEU A CA 1
ATOM 1307 C C . LEU A 1 176 ? -6.098 11.044 -0.870 1.00 98.81 176 LEU A C 1
ATOM 1309 O O . LEU A 1 176 ? -5.480 10.829 -1.916 1.00 98.81 176 LEU A O 1
ATOM 1313 N N . ILE A 1 177 ? -6.805 10.090 -0.253 1.00 98.75 177 ILE A N 1
ATOM 1314 C CA . ILE A 1 177 ? -6.803 8.685 -0.706 1.00 98.75 177 ILE A CA 1
ATOM 1315 C C . ILE A 1 177 ? -7.905 8.357 -1.717 1.00 98.75 177 ILE A C 1
ATOM 1317 O O . ILE A 1 177 ? -7.749 7.424 -2.507 1.00 98.75 177 ILE A O 1
ATOM 1321 N N . LEU A 1 178 ? -8.999 9.126 -1.751 1.00 98.81 178 LEU A N 1
ATOM 1322 C CA . LEU A 1 178 ? -10.152 8.868 -2.618 1.00 98.81 178 LEU A CA 1
ATOM 1323 C C . LEU A 1 178 ? -9.795 8.719 -4.112 1.00 98.81 178 LEU A C 1
ATOM 1325 O O . LEU A 1 178 ? -10.344 7.819 -4.751 1.00 98.81 178 LEU A O 1
ATOM 1329 N N . PRO A 1 179 ? -8.894 9.525 -4.713 1.00 98.81 179 PRO A N 1
ATOM 1330 C CA . PRO A 1 179 ? -8.491 9.325 -6.106 1.00 98.81 179 PRO A CA 1
ATOM 1331 C C . PRO A 1 179 ? -7.862 7.948 -6.363 1.00 98.81 179 PRO A C 1
ATOM 1333 O O . PRO A 1 179 ? -8.141 7.330 -7.389 1.00 98.81 179 PRO A O 1
ATOM 1336 N N . TYR A 1 180 ? -7.073 7.440 -5.414 1.00 98.88 180 TYR A N 1
ATOM 1337 C CA . TYR A 1 180 ? -6.423 6.131 -5.509 1.00 98.88 180 TYR A CA 1
ATOM 1338 C C . TYR A 1 180 ? -7.429 5.003 -5.285 1.00 98.88 180 TYR A C 1
ATOM 1340 O O . TYR A 1 180 ? -7.400 4.011 -6.002 1.00 98.88 180 TYR A O 1
ATOM 1348 N N . LEU A 1 181 ? -8.395 5.178 -4.378 1.00 98.81 181 LEU A N 1
ATOM 1349 C CA . LEU A 1 181 ? -9.505 4.232 -4.219 1.00 98.81 181 LEU A CA 1
ATOM 1350 C C . LEU A 1 181 ? -10.405 4.168 -5.466 1.00 98.81 181 LEU A C 1
ATOM 1352 O O . LEU A 1 181 ? -10.895 3.099 -5.818 1.00 98.81 181 LEU A O 1
ATOM 1356 N N . LYS A 1 182 ? -10.591 5.283 -6.183 1.00 98.81 182 LYS A N 1
ATOM 1357 C CA . LYS A 1 182 ? -11.317 5.305 -7.466 1.00 98.81 182 LYS A CA 1
ATOM 1358 C C . LYS A 1 182 ? -10.552 4.602 -8.586 1.00 98.81 182 LYS A C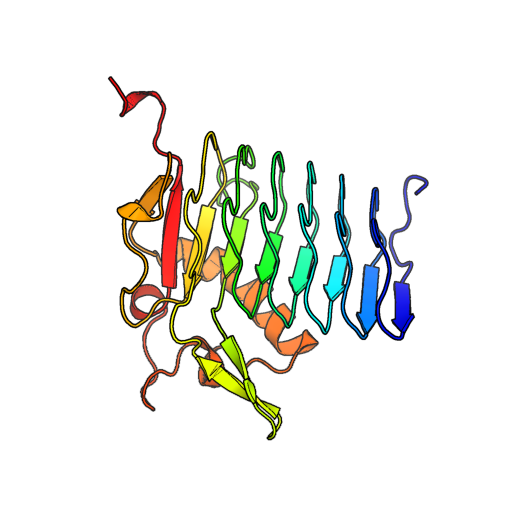 1
ATOM 1360 O O . LYS A 1 182 ? -11.164 3.880 -9.369 1.00 98.81 182 LYS A O 1
ATOM 1365 N N . GLU A 1 183 ? -9.236 4.788 -8.669 1.00 98.81 183 GLU A N 1
ATOM 1366 C CA . GLU A 1 183 ? -8.409 4.030 -9.617 1.00 98.81 183 GLU A CA 1
ATOM 1367 C C . GLU A 1 183 ? -8.409 2.538 -9.262 1.00 98.81 183 GLU A C 1
ATOM 1369 O O . GLU A 1 183 ? -8.586 1.701 -10.141 1.00 98.81 183 GLU A O 1
ATOM 1374 N N . ASN A 1 184 ? -8.327 2.202 -7.976 1.00 98.56 184 ASN A N 1
ATOM 1375 C CA . ASN A 1 184 ? -8.461 0.837 -7.478 1.00 98.56 184 ASN A CA 1
ATOM 1376 C C . ASN A 1 184 ? -9.803 0.201 -7.886 1.00 98.56 184 ASN A C 1
ATOM 1378 O O . ASN A 1 184 ? -9.829 -0.923 -8.385 1.00 98.56 184 ASN A O 1
ATOM 1382 N N . ALA A 1 185 ? -10.906 0.949 -7.774 1.00 97.94 185 ALA A N 1
ATOM 1383 C CA . ALA A 1 185 ? -12.220 0.526 -8.257 1.00 97.94 185 ALA A CA 1
ATOM 1384 C C . ALA A 1 185 ? -12.228 0.278 -9.773 1.00 97.94 185 ALA A C 1
ATOM 1386 O O . ALA A 1 185 ? -12.796 -0.706 -10.240 1.00 97.94 185 ALA A O 1
ATOM 1387 N N . ARG A 1 186 ? -11.562 1.135 -10.558 1.00 98.38 186 ARG A N 1
ATOM 1388 C CA . ARG A 1 186 ? -11.436 0.961 -12.015 1.00 98.38 186 ARG A CA 1
ATOM 1389 C C . ARG A 1 186 ? -10.606 -0.273 -12.385 1.00 98.38 186 ARG A C 1
ATOM 1391 O O . ARG A 1 186 ? -10.887 -0.897 -13.404 1.00 98.38 186 ARG A O 1
ATOM 1398 N N . LEU A 1 187 ? -9.570 -0.582 -11.605 1.00 97.56 187 LEU A N 1
ATOM 1399 C CA . LEU A 1 187 ? -8.650 -1.693 -11.858 1.00 97.56 187 LEU A CA 1
ATOM 1400 C C . LEU A 1 187 ? -9.246 -3.048 -11.469 1.00 97.56 187 LEU A C 1
ATOM 1402 O O . LEU A 1 187 ? -9.075 -4.016 -12.206 1.00 97.56 187 LEU A O 1
ATOM 1406 N N . PHE A 1 188 ? -9.944 -3.115 -10.334 1.00 96.56 188 PHE A N 1
ATOM 1407 C CA . PHE A 1 188 ? -10.348 -4.386 -9.726 1.00 96.56 188 PHE A CA 1
ATOM 1408 C C . PHE A 1 188 ? -11.853 -4.548 -9.507 1.00 96.56 188 PHE A C 1
ATOM 1410 O O . PHE A 1 188 ? -12.289 -5.612 -9.083 1.00 96.56 188 PHE A O 1
ATOM 1417 N N . GLY A 1 189 ? -12.654 -3.515 -9.771 1.00 95.25 189 GLY A N 1
ATOM 1418 C CA . GLY A 1 189 ? -14.098 -3.551 -9.530 1.00 95.25 189 GLY A CA 1
ATOM 1419 C C . GLY A 1 189 ? -14.507 -3.375 -8.064 1.00 95.25 189 GLY A C 1
ATOM 1420 O O . GLY A 1 189 ? -15.679 -3.549 -7.762 1.00 95.25 189 GLY A O 1
ATOM 1421 N N . ILE A 1 190 ? -13.580 -3.004 -7.171 1.00 96.25 190 ILE A N 1
ATOM 1422 C CA . ILE A 1 190 ? -13.855 -2.756 -5.744 1.00 96.25 190 ILE A CA 1
ATOM 1423 C C . ILE A 1 190 ? -14.526 -1.388 -5.586 1.00 96.25 190 ILE A C 1
ATOM 1425 O O . ILE A 1 190 ? -13.871 -0.345 -5.621 1.00 96.25 190 ILE A O 1
ATOM 1429 N N . SER A 1 191 ? -15.841 -1.379 -5.426 1.00 96.19 191 SER A N 1
ATOM 1430 C CA . SER A 1 191 ? -16.661 -0.186 -5.263 1.00 96.19 191 SER A CA 1
ATOM 1431 C C . SER A 1 191 ? -16.345 0.554 -3.967 1.00 96.19 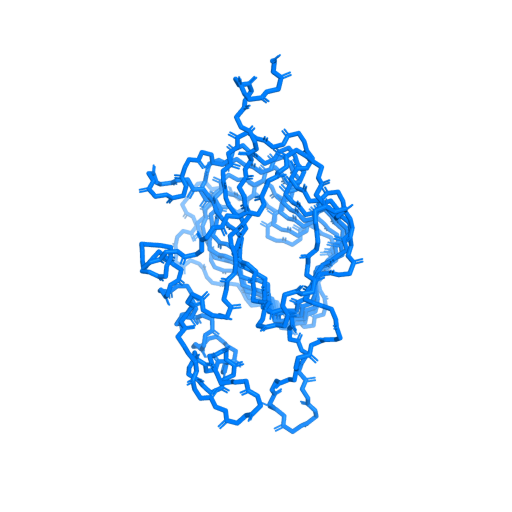191 SER A C 1
ATOM 1433 O O . SER A 1 191 ? -16.384 -0.006 -2.872 1.00 96.19 191 SER A O 1
ATOM 1435 N N . VAL A 1 192 ? -16.120 1.866 -4.074 1.00 98.06 192 VAL A N 1
ATOM 1436 C CA . VAL A 1 192 ? -15.876 2.715 -2.900 1.00 98.06 192 VAL A CA 1
ATOM 1437 C C . VAL A 1 192 ? -17.082 2.720 -1.959 1.00 98.06 192 VAL A C 1
ATOM 1439 O O . VAL A 1 192 ? -16.916 2.585 -0.755 1.00 98.06 192 VAL A O 1
ATOM 1442 N N . GLU A 1 193 ? -18.304 2.838 -2.478 1.00 97.25 193 GLU A N 1
ATOM 1443 C CA . GLU A 1 193 ? -19.493 2.833 -1.619 1.00 97.25 193 GLU A CA 1
ATOM 1444 C C . GLU A 1 193 ? -19.876 1.426 -1.162 1.00 97.25 193 GLU A C 1
ATOM 1446 O O . GLU A 1 193 ? -20.142 1.227 0.021 1.00 97.25 193 GLU A O 1
ATOM 1451 N N . GLN A 1 194 ? -19.925 0.459 -2.083 1.00 94.88 194 GLN A N 1
ATOM 1452 C CA . GLN A 1 194 ? -20.519 -0.852 -1.798 1.00 94.88 194 GLN A CA 1
ATOM 1453 C C . GLN A 1 194 ? -19.550 -1.809 -1.105 1.00 94.88 194 GLN A C 1
ATOM 1455 O O . GLN A 1 194 ? -19.980 -2.529 -0.214 1.00 94.88 194 GLN A O 1
ATOM 1460 N N . ASP A 1 195 ? -18.268 -1.802 -1.477 1.00 95.69 195 ASP A N 1
ATOM 1461 C CA . ASP A 1 195 ? -17.290 -2.752 -0.935 1.00 95.69 195 ASP A CA 1
ATOM 1462 C C . ASP A 1 195 ? -16.447 -2.130 0.190 1.00 95.69 195 ASP A C 1
ATOM 1464 O O . ASP A 1 195 ? -16.073 -2.816 1.139 1.00 95.69 195 ASP A O 1
ATOM 1468 N N . LEU A 1 196 ? -16.150 -0.822 0.124 1.00 97.25 196 LEU A N 1
ATOM 1469 C CA . LEU A 1 196 ? -15.306 -0.161 1.131 1.00 97.25 196 LEU A CA 1
ATOM 1470 C C . LEU A 1 196 ? -16.109 0.499 2.256 1.00 97.25 196 LEU A C 1
ATOM 1472 O O . LEU A 1 196 ? -15.799 0.260 3.421 1.00 97.25 196 LEU A O 1
ATOM 1476 N N . LEU A 1 197 ? -17.112 1.323 1.933 1.00 97.88 197 LEU A N 1
ATOM 1477 C CA . LEU A 1 197 ? -17.838 2.133 2.925 1.00 97.88 197 LEU A CA 1
ATOM 1478 C C . LEU A 1 197 ? -19.101 1.473 3.493 1.00 97.88 197 LEU A C 1
ATOM 1480 O O . LEU A 1 197 ? -19.629 1.943 4.503 1.00 97.88 197 LEU A O 1
ATOM 1484 N N . THR A 1 198 ? -19.602 0.412 2.861 1.00 96.56 198 THR A N 1
ATOM 1485 C CA . THR A 1 198 ? -20.749 -0.342 3.373 1.00 96.56 198 THR A CA 1
ATOM 1486 C C . THR A 1 198 ? -20.266 -1.482 4.260 1.00 96.56 198 THR A C 1
ATOM 1488 O O . THR A 1 198 ? -19.549 -2.366 3.805 1.00 96.56 198 THR A O 1
ATOM 1491 N N . VAL A 1 199 ? -20.685 -1.470 5.524 1.00 94.62 199 VAL A N 1
ATOM 1492 C CA . VAL A 1 199 ? -20.356 -2.492 6.531 1.00 94.62 199 VAL A CA 1
ATOM 1493 C C . VAL A 1 199 ? -21.653 -2.963 7.163 1.00 94.62 199 VAL A C 1
ATOM 1495 O O . VAL A 1 199 ? -22.516 -2.145 7.488 1.00 94.62 199 VAL A O 1
ATOM 1498 N N . ASP A 1 200 ? -21.833 -4.278 7.284 1.00 92.75 200 ASP A N 1
ATOM 1499 C CA . ASP A 1 200 ? -23.062 -4.892 7.808 1.00 92.75 200 ASP A CA 1
ATOM 1500 C C . ASP A 1 200 ? -24.348 -4.351 7.141 1.00 92.75 200 ASP A C 1
ATOM 1502 O O . ASP A 1 200 ? -25.382 -4.133 7.778 1.00 92.75 200 ASP A O 1
ATOM 1506 N N . GLY A 1 201 ? -24.270 -4.079 5.832 1.00 93.19 201 GLY A N 1
ATOM 1507 C CA . GLY A 1 201 ? -25.376 -3.548 5.028 1.00 93.19 201 GLY A CA 1
ATOM 1508 C C . GLY A 1 201 ? -25.701 -2.066 5.255 1.00 93.19 201 GLY A C 1
ATOM 1509 O O . GLY A 1 201 ? -26.727 -1.594 4.764 1.00 93.19 201 GLY A O 1
ATOM 1510 N N . LYS A 1 202 ? -24.863 -1.319 5.982 1.00 97.12 202 LYS A N 1
ATOM 1511 C CA . LYS A 1 202 ? -25.032 0.120 6.222 1.00 97.12 202 LYS A CA 1
ATOM 1512 C C . LYS A 1 202 ? -23.904 0.906 5.578 1.00 97.12 202 LYS A C 1
ATOM 1514 O O . LYS A 1 202 ? -22.738 0.625 5.830 1.00 97.12 202 LYS A O 1
ATOM 1519 N N . LEU A 1 203 ? -24.260 1.927 4.804 1.00 98.00 203 LEU A N 1
ATOM 1520 C CA . LEU A 1 203 ? -23.294 2.905 4.317 1.00 98.00 203 LEU A CA 1
ATOM 1521 C C . LEU A 1 203 ? -22.835 3.783 5.487 1.00 98.00 203 LEU A C 1
ATOM 1523 O O . LEU A 1 203 ? -23.660 4.435 6.132 1.00 98.00 203 LEU A O 1
ATOM 1527 N N . LEU A 1 204 ? -21.532 3.795 5.752 1.00 98.19 204 LEU A N 1
ATOM 1528 C CA . LEU A 1 204 ? -20.916 4.576 6.821 1.00 98.19 204 LEU A CA 1
ATOM 1529 C C . LEU A 1 204 ? -20.025 5.686 6.258 1.00 98.19 204 LEU A C 1
ATOM 1531 O O . LEU A 1 204 ? -19.604 5.666 5.100 1.00 98.19 204 LEU A O 1
ATOM 1535 N N . GLY A 1 205 ? -19.737 6.679 7.100 1.00 98.00 205 GLY A N 1
ATOM 1536 C CA . GLY A 1 205 ? -18.802 7.744 6.757 1.00 98.00 205 GLY A CA 1
ATOM 1537 C C . GLY A 1 205 ? -17.348 7.248 6.732 1.00 98.00 205 GLY A C 1
ATOM 1538 O O . GLY A 1 205 ? -16.996 6.374 7.524 1.00 98.00 205 GLY A O 1
ATOM 1539 N N . PRO A 1 206 ? -16.462 7.837 5.905 1.00 98.19 206 PRO A N 1
ATOM 1540 C CA . PRO A 1 206 ? -15.060 7.421 5.818 1.00 98.19 206 PRO A CA 1
ATOM 1541 C C . PRO A 1 206 ? -14.313 7.390 7.156 1.00 98.19 206 PRO A C 1
ATOM 1543 O O . PRO A 1 206 ? -13.551 6.462 7.394 1.00 98.19 206 PRO A O 1
ATOM 1546 N N . SER A 1 207 ? -14.566 8.343 8.059 1.00 97.56 207 SER A N 1
ATOM 1547 C CA . SER A 1 207 ? -13.944 8.392 9.393 1.00 97.56 207 SER A CA 1
ATOM 1548 C C . SER A 1 207 ? -14.427 7.308 10.360 1.00 97.56 207 SER A C 1
ATOM 1550 O O . SER A 1 207 ? -13.808 7.098 11.396 1.00 97.56 207 SER A O 1
ATOM 1552 N N . GLN A 1 208 ? -15.526 6.620 10.041 1.00 97.56 208 GLN A N 1
ATOM 1553 C CA . GLN A 1 208 ? -16.001 5.452 10.790 1.00 97.56 208 GLN A CA 1
ATOM 1554 C C . GLN A 1 208 ? -15.394 4.147 10.260 1.00 97.56 208 GLN A C 1
ATOM 1556 O O . GLN A 1 208 ? -15.476 3.121 10.926 1.00 97.56 208 GLN A O 1
ATOM 1561 N N . ILE A 1 209 ? -14.840 4.182 9.046 1.00 97.81 209 ILE A N 1
ATOM 1562 C CA . ILE A 1 209 ? -14.341 3.015 8.317 1.00 97.81 209 ILE A CA 1
ATOM 1563 C C . ILE A 1 209 ? -12.819 2.966 8.346 1.00 97.81 209 ILE A C 1
ATOM 1565 O O . ILE A 1 209 ? -12.240 1.908 8.562 1.00 97.81 209 ILE A O 1
ATOM 1569 N N . TYR A 1 210 ? -12.166 4.097 8.097 1.00 98.50 210 TYR A N 1
ATOM 1570 C CA . TYR A 1 210 ? -10.719 4.191 8.006 1.00 98.50 210 TYR A CA 1
ATOM 1571 C C . TYR A 1 210 ? -10.131 4.780 9.276 1.00 98.50 210 TYR A C 1
ATOM 1573 O O . TYR A 1 210 ? -10.685 5.698 9.877 1.00 98.50 210 TYR A O 1
ATOM 1581 N N . ARG A 1 211 ? -8.958 4.272 9.644 1.00 97.69 211 ARG A N 1
ATOM 1582 C CA . ARG A 1 211 ? -8.113 4.824 10.700 1.00 97.69 211 ARG A CA 1
ATOM 1583 C C . ARG A 1 211 ? -6.747 5.152 10.132 1.00 97.69 211 ARG A C 1
ATOM 1585 O O . ARG A 1 211 ? -6.294 4.527 9.169 1.00 97.69 211 ARG A O 1
ATOM 1592 N N . LYS A 1 212 ? -6.102 6.155 10.713 1.00 98.12 212 LYS A N 1
ATOM 1593 C CA . LYS A 1 212 ? -4.776 6.593 10.302 1.00 98.12 212 LYS A CA 1
ATOM 1594 C C . LYS A 1 212 ? -3.743 6.052 11.279 1.00 98.12 212 LYS A C 1
ATOM 1596 O O . LYS A 1 212 ? -3.955 6.072 12.486 1.00 98.12 212 LYS A O 1
ATOM 1601 N N . ILE A 1 213 ? -2.617 5.599 10.751 1.00 97.69 213 ILE A N 1
ATOM 1602 C CA . ILE A 1 213 ? -1.411 5.321 11.521 1.00 97.69 213 ILE A CA 1
ATOM 1603 C C . ILE A 1 213 ? -0.319 6.238 10.987 1.00 97.69 213 ILE A C 1
ATOM 1605 O O . ILE A 1 213 ? -0.090 6.309 9.776 1.00 97.69 213 ILE A O 1
ATOM 1609 N N . GLU A 1 214 ? 0.334 6.954 11.888 1.00 95.88 214 GLU A N 1
ATOM 1610 C CA . GLU A 1 214 ? 1.404 7.900 11.575 1.00 95.88 214 GLU A CA 1
ATOM 1611 C C . GLU A 1 214 ? 2.595 7.700 12.521 1.00 95.88 214 GLU A C 1
ATOM 1613 O O . GLU A 1 214 ? 2.405 7.175 13.623 1.00 95.88 214 GLU A O 1
ATOM 1618 N N . PRO A 1 215 ? 3.822 8.073 12.116 1.00 93.06 215 PRO A N 1
ATOM 1619 C CA . PRO A 1 215 ? 4.991 7.916 12.971 1.00 93.06 215 PRO A CA 1
ATOM 1620 C C . PRO A 1 215 ? 4.880 8.823 14.199 1.00 93.06 215 PRO A C 1
ATOM 1622 O O . PRO A 1 215 ? 4.407 9.959 14.108 1.00 93.06 215 PRO A O 1
ATOM 1625 N N . ILE A 1 216 ? 5.361 8.337 15.342 1.00 88.19 216 ILE A N 1
ATOM 1626 C CA . ILE A 1 216 ? 5.524 9.163 16.542 1.00 88.19 216 ILE A CA 1
ATOM 1627 C C . ILE A 1 216 ? 6.674 10.142 16.288 1.00 88.19 216 ILE A C 1
ATOM 1629 O O . ILE A 1 216 ? 7.740 9.761 15.798 1.00 88.19 216 ILE A O 1
ATOM 1633 N N . SER A 1 217 ? 6.470 11.422 16.605 1.00 70.00 217 SER A N 1
ATOM 1634 C CA . SER A 1 217 ? 7.543 12.409 16.480 1.00 70.00 217 SER A CA 1
ATOM 1635 C C . SER A 1 217 ? 8.660 12.087 17.474 1.00 70.00 217 SER A C 1
ATOM 1637 O O . SER A 1 217 ? 8.396 11.810 18.639 1.00 7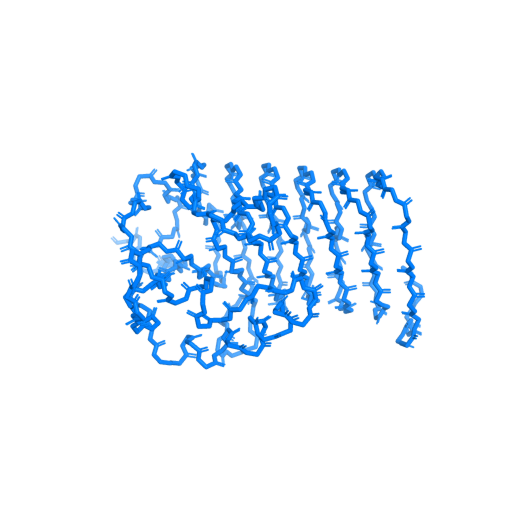0.00 217 SER A O 1
ATOM 1639 N N . LEU A 1 218 ? 9.925 12.212 17.060 1.00 58.94 218 LEU A N 1
ATOM 1640 C CA . LEU A 1 218 ? 11.090 12.053 17.948 1.00 58.94 218 LEU A CA 1
ATOM 1641 C C . LEU A 1 218 ? 11.046 12.965 19.193 1.00 58.94 218 LEU A C 1
ATOM 1643 O O . LEU A 1 218 ? 11.705 12.663 20.180 1.00 58.94 218 LEU A O 1
ATOM 1647 N N . GLN A 1 219 ? 10.273 14.057 19.163 1.00 53.50 219 GLN A N 1
ATOM 1648 C CA . GLN A 1 219 ? 10.074 14.962 20.305 1.00 53.50 219 GLN A CA 1
ATOM 1649 C C . GLN A 1 219 ? 9.095 14.422 21.361 1.00 53.50 219 GLN A C 1
ATOM 1651 O O . GLN A 1 219 ? 9.063 14.936 22.471 1.00 53.50 219 GLN A O 1
ATOM 1656 N N . GLU A 1 220 ? 8.294 13.408 21.031 1.00 53.66 220 GLU A N 1
ATOM 1657 C CA . GLU A 1 220 ? 7.308 12.792 21.933 1.00 53.66 220 GLU A CA 1
ATOM 1658 C C . GLU A 1 220 ? 7.873 11.549 22.653 1.00 53.66 220 GLU A C 1
ATOM 1660 O O . GLU A 1 220 ? 7.186 10.938 23.466 1.00 53.66 220 GLU A O 1
ATOM 1665 N N . LEU A 1 221 ? 9.128 11.177 22.364 1.00 53.22 221 LEU A N 1
ATOM 1666 C CA . LEU A 1 221 ? 9.852 10.050 22.973 1.00 53.22 221 LEU A CA 1
ATOM 1667 C C . LEU A 1 221 ? 10.787 10.475 24.129 1.00 53.22 221 LEU A C 1
ATOM 1669 O O . LEU A 1 221 ? 11.573 9.655 24.608 1.00 53.22 221 LEU A O 1
ATOM 1673 N N . THR A 1 222 ? 10.721 11.739 24.562 1.00 42.97 222 THR A N 1
ATOM 1674 C CA . THR A 1 222 ? 11.480 12.325 25.689 1.00 42.97 222 THR A CA 1
ATOM 1675 C C . THR A 1 222 ? 10.556 12.780 26.800 1.00 42.97 222 THR A C 1
ATOM 1677 O O . THR A 1 222 ? 10.882 12.504 27.974 1.00 42.97 222 THR A O 1
#

pLDDT: mean 94.2, std 9.49, range [42.97, 98.94]

Foldseek 3Di:
DDADPAPAEAEAEEEEEPQALDQDHHEEYEYNYEYEEQHNAQPEEYEYHYAEEYYEQHNPQHAAYQYEYNEEYEEQHCANHEAAHEEEHAAEYAANDCAQYHQAELLVRGYEYEQQQWDQDPVLAIDHHPDSYPYAAYQHNYDHYKYKTFDLPPRDDCRRYHQKDKDFDDPSNCVSCVVSVVVNCVRRVQDCQPRQQADPNDRHDSRSGIIMITGDHPVVVD